Protein AF-0000000078661849 (afdb_homodimer)

Foldseek 3Di:
DKWKFADDVRQKIKIADDDAQAFEQECAPVSVVLVFGKGKAFPVRMDMGGDWDFDADDVRQKTFTADPPRGRTAWIAGDDDHPRMIIGRCVGIPPDDPVPHHYHYDYPYD/DKWKFADDVRQKIKIARDDAQEFEQEDAPVCVVLVFGKGKAFPVRMDMGGDWDFDADDVRQKTFTADPPRGRTAWIAGDDDHPRMIIGRCVGIPPDDPVNHHYHYDYPYD

pLDDT: mean 96.31, std 3.4, range [82.88, 98.94]

Sequence (220 aa):
MAVHGSCHCGNVQIEIPANPAWVADCNCSLCRRLAWRVAYFPPHEVRISGETRAYVWGDRMIGIHHCPTCGCGTHWQTLGEDFGKMGINERLLDGFDEASVEVRKFDNRDMAVHGSCHCGNVQIEIPANPAWVADCNCSLCRRLAWRVAYFPPHEVRISGETRAYVWGDRMIGIHHCPTCGCGTHWQTLGEDFGKMGINERLLDGFDEASVEVRKFDNRD

Solvent-accessible surface area (backbone atoms only — not comparable to full-atom values): 11716 Å² total; per-residue (Å²): 109,73,38,49,29,36,42,81,79,57,59,29,37,37,37,34,62,51,82,61,76,45,26,39,37,47,45,21,68,59,39,43,43,45,45,53,38,34,27,76,42,46,54,92,57,49,47,74,47,63,66,65,44,65,28,68,54,91,89,52,46,41,31,41,27,16,31,79,64,63,28,31,60,49,34,37,39,55,47,84,69,79,82,64,51,27,35,36,30,43,49,34,30,65,85,62,49,74,91,79,37,48,75,44,79,40,91,54,66,113,108,73,38,50,28,35,42,81,80,56,60,31,38,38,36,34,62,51,83,62,76,46,26,40,38,47,46,21,68,59,38,43,40,45,45,54,37,34,28,77,42,46,55,92,58,49,48,76,47,63,68,66,44,64,28,68,56,91,87,53,46,41,31,41,26,14,32,79,63,62,29,31,60,47,33,37,39,52,45,83,69,78,81,62,49,26,36,33,31,42,50,34,31,66,85,62,48,76,89,78,39,46,74,44,76,39,90,53,64,114

Structure (mmCIF, N/CA/C/O backbone):
data_AF-0000000078661849-model_v1
#
loop_
_entity.id
_entity.type
_entity.pdbx_description
1 polymer 'Glutathione-dependent formaldehyde-activating, GFA'
#
loop_
_atom_site.group_PDB
_atom_site.id
_atom_site.type_symbol
_atom_site.label_atom_id
_atom_site.label_alt_id
_atom_site.label_comp_id
_atom_site.label_asym_id
_atom_site.label_entity_id
_atom_site.label_seq_id
_atom_site.pdbx_PDB_ins_code
_atom_site.Cartn_x
_atom_site.Cartn_y
_atom_site.Cartn_z
_atom_site.occupancy
_atom_site.B_iso_or_equiv
_atom_site.auth_seq_id
_atom_site.auth_comp_id
_atom_site.auth_asym_id
_atom_site.auth_atom_id
_atom_site.pdbx_PDB_model_num
ATOM 1 N N . MET A 1 1 ? -13.562 22.422 7.582 1 85.56 1 MET A N 1
ATOM 2 C CA . MET A 1 1 ? -13.977 21.297 8.406 1 85.56 1 MET A CA 1
ATOM 3 C C . MET A 1 1 ? -12.938 20.172 8.367 1 85.56 1 MET A C 1
ATOM 5 O O . MET A 1 1 ? -12.312 19.938 7.336 1 85.56 1 MET A O 1
ATOM 9 N N . ALA A 1 2 ? -12.734 19.531 9.516 1 94.62 2 ALA A N 1
ATOM 10 C CA . ALA A 1 2 ? -11.727 18.484 9.633 1 94.62 2 ALA A CA 1
ATOM 11 C C . ALA A 1 2 ? -12.109 17.266 8.797 1 94.62 2 ALA A C 1
ATOM 13 O O . ALA A 1 2 ? -13.289 17.016 8.562 1 94.62 2 ALA A O 1
ATOM 14 N N . VAL A 1 3 ? -11.117 16.609 8.219 1 97.12 3 VAL A N 1
ATOM 15 C CA . VAL A 1 3 ? -11.281 15.359 7.477 1 97.12 3 VAL A CA 1
ATOM 16 C C . V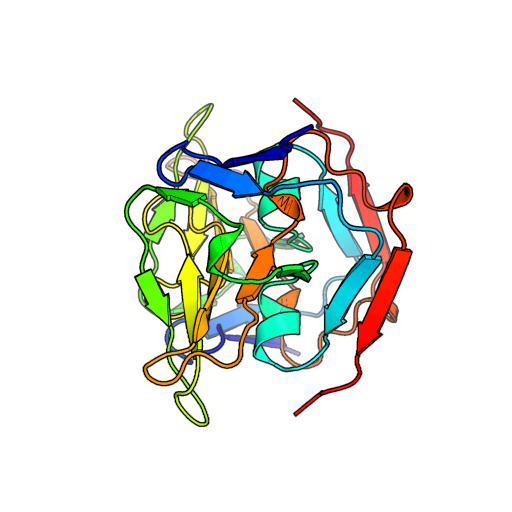AL A 1 3 ? -10.711 14.195 8.289 1 97.12 3 VAL A C 1
ATOM 18 O O . VAL A 1 3 ? -9.633 14.305 8.875 1 97.12 3 VAL A O 1
ATOM 21 N N . HIS A 1 4 ? -11.469 13.125 8.32 1 98.5 4 HIS A N 1
ATOM 22 C CA . HIS A 1 4 ? -11.062 11.961 9.102 1 98.5 4 HIS A CA 1
ATOM 23 C C . HIS A 1 4 ? -10.703 10.789 8.203 1 98.5 4 HIS A C 1
ATOM 25 O O . HIS A 1 4 ? -11.125 10.734 7.047 1 98.5 4 HIS A O 1
ATOM 31 N N . GLY A 1 5 ? -9.867 9.945 8.727 1 98.38 5 GLY A N 1
ATOM 32 C CA . GLY A 1 5 ? -9.508 8.695 8.078 1 98.38 5 GLY A CA 1
ATOM 33 C C . GLY A 1 5 ? -8.992 7.648 9.055 1 98.38 5 GLY A C 1
ATOM 34 O O . GLY A 1 5 ? -8.875 7.91 10.25 1 98.38 5 GLY A O 1
ATOM 35 N N . SER A 1 6 ? -8.766 6.477 8.539 1 98.75 6 SER A N 1
ATOM 36 C CA . SER A 1 6 ? -8.234 5.383 9.344 1 98.75 6 SER A CA 1
ATOM 37 C C . SER A 1 6 ? -7.656 4.277 8.461 1 98.75 6 SER A C 1
ATOM 39 O O . SER A 1 6 ? -7.988 4.184 7.277 1 98.75 6 SER A O 1
ATOM 41 N N . CYS A 1 7 ? -6.793 3.535 9.094 1 98.88 7 CYS A N 1
ATOM 42 C CA . CYS A 1 7 ? -6.441 2.291 8.422 1 98.88 7 CYS A CA 1
ATOM 43 C C . CYS A 1 7 ? -7.629 1.336 8.383 1 98.88 7 CYS A C 1
ATOM 45 O O . CYS A 1 7 ? -8.711 1.665 8.867 1 98.88 7 CYS A O 1
ATOM 47 N N . HIS A 1 8 ? -7.461 0.227 7.816 1 98.62 8 HIS A N 1
ATOM 48 C CA . HIS A 1 8 ? -8.609 -0.628 7.562 1 98.62 8 HIS A CA 1
ATOM 49 C C . HIS A 1 8 ? -9.141 -1.242 8.852 1 98.62 8 HIS A C 1
ATOM 51 O O . HIS A 1 8 ? -10.352 -1.357 9.039 1 98.62 8 HIS A O 1
ATOM 57 N N . CYS A 1 9 ? -8.234 -1.69 9.75 1 98.62 9 CYS A N 1
ATOM 58 C CA . CYS A 1 9 ? -8.664 -2.393 10.961 1 98.62 9 CYS A CA 1
ATOM 59 C C . CYS A 1 9 ? -9.109 -1.408 12.039 1 98.62 9 CYS A C 1
ATOM 61 O O . CYS A 1 9 ? -9.641 -1.811 13.07 1 98.62 9 CYS A O 1
ATOM 63 N N . GLY A 1 10 ? -8.828 -0.166 11.844 1 98.5 10 GLY A N 1
ATOM 64 C CA . GLY A 1 10 ? -9.273 0.846 12.781 1 98.5 10 GLY A CA 1
ATOM 65 C C . GLY A 1 10 ? -8.242 1.189 13.836 1 98.5 10 GLY A C 1
ATOM 66 O O . GLY A 1 10 ? -8.445 2.102 14.641 1 98.5 10 GLY A O 1
ATOM 67 N N . ASN A 1 11 ? -7.105 0.52 13.797 1 98.62 11 ASN A N 1
ATOM 68 C CA . ASN A 1 11 ? -6.043 0.753 14.766 1 98.62 11 ASN A CA 1
ATOM 69 C C . ASN A 1 11 ? -5.492 2.174 14.672 1 98.62 11 ASN A C 1
ATOM 71 O O . ASN A 1 11 ? -5.273 2.832 15.688 1 98.62 11 ASN A O 1
ATOM 75 N N . VAL A 1 12 ? -5.27 2.648 13.508 1 98.88 12 VAL A N 1
ATOM 76 C CA . VAL A 1 12 ? -4.707 3.975 13.273 1 98.88 12 VAL A CA 1
ATOM 77 C C . VAL A 1 12 ? -5.809 4.934 12.828 1 98.88 12 VAL A C 1
ATOM 79 O O . VAL A 1 12 ? -6.551 4.641 11.883 1 98.88 12 VAL A O 1
ATOM 82 N N . GLN A 1 13 ? -5.945 6.008 13.5 1 98.88 13 GLN A N 1
ATOM 83 C CA . GLN A 1 13 ? -6.879 7.082 13.172 1 98.88 13 GLN A CA 1
ATOM 84 C C . GLN A 1 13 ? -6.137 8.344 12.75 1 98.88 13 GLN A C 1
ATOM 86 O O . GLN A 1 13 ? -5.102 8.688 13.328 1 98.88 13 GLN A O 1
ATOM 91 N N . ILE A 1 14 ? -6.711 9.055 11.781 1 98.88 14 ILE A N 1
ATOM 92 C CA . ILE A 1 14 ? -6.086 10.25 11.227 1 98.88 14 ILE A CA 1
ATOM 93 C C . ILE A 1 14 ? -7.109 11.375 11.141 1 98.88 14 ILE A C 1
ATOM 95 O O . ILE A 1 14 ? -8.258 11.156 10.75 1 98.88 14 ILE A O 1
ATOM 99 N N . GLU A 1 15 ? -6.715 12.492 11.523 1 98.81 15 GLU A N 1
ATOM 100 C CA . GLU A 1 15 ? -7.48 13.727 11.336 1 98.81 15 GLU A CA 1
ATOM 101 C C . GLU A 1 15 ? -6.621 14.812 10.695 1 98.81 15 GLU A C 1
ATOM 103 O O . GLU A 1 15 ? -5.535 15.117 11.188 1 98.81 15 GLU A O 1
ATOM 108 N N . ILE A 1 16 ? -7.082 15.367 9.578 1 98.19 16 ILE A N 1
ATOM 109 C CA . ILE A 1 16 ? -6.395 16.469 8.906 1 98.19 16 ILE A CA 1
ATOM 110 C C . ILE A 1 16 ? -7.324 17.672 8.805 1 98.19 16 ILE A C 1
ATOM 112 O O . ILE A 1 16 ? -8.547 17.531 8.945 1 98.19 16 ILE A O 1
ATOM 116 N N . PRO A 1 17 ? -6.703 18.797 8.594 1 97.5 17 PRO A N 1
ATOM 117 C CA . PRO A 1 17 ? -7.492 20.016 8.766 1 97.5 17 PRO A CA 1
ATOM 118 C C . PRO A 1 17 ? -8.469 20.266 7.617 1 97.5 17 PRO A C 1
ATOM 120 O O . PRO A 1 17 ? -9.422 21.016 7.762 1 97.5 17 PRO A O 1
ATOM 123 N N . ALA A 1 18 ? -8.156 19.734 6.418 1 95.19 18 ALA A N 1
ATOM 124 C CA . ALA A 1 18 ? -9.008 19.938 5.246 1 95.19 18 ALA A CA 1
ATOM 125 C C . ALA A 1 18 ? -8.664 18.953 4.137 1 95.19 18 ALA A C 1
ATOM 127 O O . ALA A 1 18 ? -7.621 18.297 4.184 1 95.19 18 ALA A O 1
ATOM 128 N N . ASN A 1 19 ? -9.609 18.859 3.146 1 94.88 19 ASN A N 1
ATOM 129 C CA . ASN A 1 19 ? -9.289 18.094 1.949 1 94.88 19 ASN A CA 1
ATOM 130 C C . ASN A 1 19 ? -8.094 18.672 1.206 1 94.88 19 ASN A C 1
ATOM 132 O O . ASN A 1 19 ? -8.016 19.891 1.004 1 94.88 19 ASN A O 1
ATOM 136 N N . PRO A 1 20 ? -7.211 17.812 0.859 1 94.62 20 PRO A N 1
ATOM 137 C CA . PRO A 1 20 ? -6.082 18.344 0.086 1 94.62 20 PRO A CA 1
ATOM 138 C C . PRO A 1 20 ? -6.5 18.844 -1.294 1 94.62 20 PRO A C 1
ATOM 140 O O . PRO A 1 20 ? -7.395 18.281 -1.92 1 94.62 20 PRO A O 1
ATOM 143 N N . ALA A 1 21 ? -5.816 19.859 -1.704 1 93.88 21 ALA A N 1
ATOM 144 C CA . ALA A 1 21 ? -6.055 20.391 -3.045 1 93.88 21 ALA A CA 1
ATOM 145 C C . ALA A 1 21 ? -5.426 19.5 -4.105 1 93.88 21 ALA A C 1
ATOM 147 O O . ALA A 1 21 ? -5.895 19.453 -5.246 1 93.88 21 ALA A O 1
ATOM 148 N N . TRP A 1 22 ? -4.359 18.906 -3.729 1 97.31 22 TRP A N 1
ATOM 149 C CA . TRP A 1 22 ? -3.641 17.984 -4.602 1 97.31 22 TRP A CA 1
ATOM 150 C C . TRP A 1 22 ? -2.926 16.906 -3.791 1 97.31 22 TRP A C 1
ATOM 152 O O . TRP A 1 22 ? -2.779 17.031 -2.574 1 97.31 22 TRP A O 1
ATOM 162 N N . VAL A 1 23 ? -2.547 15.82 -4.457 1 98.19 23 VAL A N 1
ATOM 163 C CA . VAL A 1 23 ? -1.738 14.766 -3.857 1 98.19 23 VAL A CA 1
ATOM 164 C C . VAL A 1 23 ? -0.58 14.406 -4.785 1 98.19 23 VAL A C 1
ATOM 166 O O . VAL A 1 23 ? -0.672 14.594 -6 1 98.19 23 VAL A O 1
ATOM 169 N N . ALA A 1 24 ? 0.453 13.953 -4.129 1 98.31 24 ALA A N 1
ATOM 170 C CA . ALA A 1 24 ? 1.649 13.547 -4.867 1 98.31 24 ALA A CA 1
ATOM 171 C C . ALA A 1 24 ? 1.601 12.062 -5.223 1 98.31 24 ALA A C 1
ATOM 173 O O . ALA A 1 24 ? 1.182 11.234 -4.41 1 98.31 24 ALA A O 1
ATOM 174 N N . ASP A 1 25 ? 1.967 11.75 -6.406 1 97.06 25 ASP A N 1
ATOM 175 C CA . ASP A 1 25 ? 2.242 10.406 -6.922 1 97.06 25 ASP A CA 1
ATOM 176 C C . ASP A 1 25 ? 3.707 10.266 -7.332 1 97.06 25 ASP A C 1
ATOM 178 O O . ASP A 1 25 ? 4.086 10.656 -8.438 1 97.06 25 ASP A O 1
ATOM 182 N N . CYS A 1 26 ? 4.465 9.719 -6.492 1 96.12 26 CYS A N 1
ATOM 183 C CA . CYS A 1 26 ? 5.902 9.594 -6.695 1 96.12 26 CYS A CA 1
ATOM 184 C C . CYS A 1 26 ? 6.258 8.211 -7.23 1 96.12 26 CYS A C 1
ATOM 186 O O . CYS A 1 26 ? 5.641 7.215 -6.852 1 96.12 26 CYS A O 1
ATOM 188 N N . ASN A 1 27 ? 7.316 8.078 -8.055 1 94.44 27 ASN A N 1
ATOM 189 C CA . ASN A 1 27 ? 7.656 6.773 -8.625 1 94.44 27 ASN A CA 1
ATOM 190 C C . ASN A 1 27 ? 9.031 6.305 -8.164 1 94.44 27 ASN A C 1
ATOM 192 O O . ASN A 1 27 ? 9.703 5.539 -8.859 1 94.44 27 ASN A O 1
ATOM 196 N N . CYS A 1 28 ? 9.516 6.781 -7.027 1 95.25 28 CYS A N 1
ATOM 197 C CA . CYS A 1 28 ? 10.711 6.156 -6.473 1 95.25 28 CYS A CA 1
ATOM 198 C C . CYS A 1 28 ? 10.445 4.703 -6.098 1 95.25 28 CYS A C 1
ATOM 200 O O . CYS A 1 28 ? 9.305 4.246 -6.152 1 95.25 28 CYS A O 1
ATOM 202 N N . SER A 1 29 ? 11.469 3.967 -5.719 1 95.94 29 SER A N 1
ATOM 203 C CA . SER A 1 29 ? 11.344 2.527 -5.523 1 95.94 29 SER A CA 1
ATOM 204 C C . SER A 1 29 ? 10.359 2.205 -4.406 1 95.94 29 SER A C 1
ATOM 206 O O . SER A 1 29 ? 9.609 1.232 -4.492 1 95.94 29 SER A O 1
ATOM 208 N N . LEU A 1 30 ? 10.328 2.988 -3.373 1 96.94 30 LEU A N 1
ATOM 209 C CA . LEU A 1 30 ? 9.414 2.721 -2.268 1 96.94 30 LEU A CA 1
ATOM 210 C C . LEU A 1 30 ? 7.988 3.127 -2.631 1 96.94 30 LEU A C 1
ATOM 212 O O . LEU A 1 30 ? 7.051 2.352 -2.432 1 96.94 30 LEU A O 1
ATOM 216 N N . CYS A 1 31 ? 7.855 4.293 -3.201 1 96.75 31 CYS A N 1
ATOM 217 C CA . CYS A 1 31 ? 6.527 4.824 -3.488 1 96.75 31 CYS A CA 1
ATOM 218 C C . CYS A 1 31 ? 5.812 3.969 -4.523 1 96.75 31 CYS A C 1
ATOM 220 O O . CYS A 1 31 ? 4.594 3.787 -4.453 1 96.75 31 CYS A O 1
ATOM 222 N N . ARG A 1 32 ? 6.578 3.482 -5.508 1 95.56 32 ARG A N 1
ATOM 223 C CA . ARG A 1 32 ? 5.965 2.613 -6.504 1 95.56 32 ARG A CA 1
ATOM 224 C C . ARG A 1 32 ? 5.34 1.386 -5.852 1 95.56 32 ARG A C 1
ATOM 226 O O . ARG A 1 32 ? 4.273 0.925 -6.273 1 95.56 32 ARG A O 1
ATOM 233 N N . ARG A 1 33 ? 5.98 0.859 -4.816 1 97.69 33 ARG A N 1
ATOM 234 C CA . ARG A 1 33 ? 5.527 -0.36 -4.152 1 97.69 33 ARG A CA 1
ATOM 235 C C . ARG A 1 33 ? 4.352 -0.074 -3.225 1 97.69 33 ARG A C 1
ATOM 237 O O . ARG A 1 33 ? 3.445 -0.9 -3.09 1 97.69 33 ARG A O 1
ATOM 244 N N . LEU A 1 34 ? 4.367 1.076 -2.619 1 98.25 34 LEU A N 1
ATOM 245 C CA . LEU A 1 34 ? 3.34 1.409 -1.641 1 98.25 34 LEU A CA 1
ATOM 246 C C . LEU A 1 34 ? 2.107 1.993 -2.324 1 98.25 34 LEU A C 1
ATOM 248 O O . LEU A 1 34 ? 0.984 1.807 -1.852 1 98.25 34 LEU A O 1
ATOM 252 N N . ALA A 1 35 ? 2.35 2.781 -3.334 1 97.5 35 ALA A N 1
ATOM 253 C CA . ALA A 1 35 ? 1.316 3.359 -4.188 1 97.5 35 ALA A CA 1
ATOM 254 C C . ALA A 1 35 ? 0.449 4.344 -3.41 1 97.5 35 ALA A C 1
ATOM 256 O O . ALA A 1 35 ? -0.768 4.398 -3.602 1 97.5 35 ALA A O 1
ATOM 257 N N . TRP A 1 36 ? 1.062 5.102 -2.525 1 98.38 36 TRP A N 1
ATOM 258 C CA . TRP A 1 36 ? 0.329 6.156 -1.83 1 98.38 36 TRP A CA 1
ATOM 259 C C . TRP A 1 36 ? 0.004 7.309 -2.777 1 98.38 36 TRP A C 1
ATOM 261 O O . TRP A 1 36 ? 0.643 7.461 -3.82 1 98.38 36 TRP A O 1
ATOM 271 N N . ARG A 1 37 ? -1.025 8 -2.469 1 98.25 37 ARG A N 1
ATOM 272 C CA . ARG A 1 37 ? -1.243 9.391 -2.85 1 98.25 37 ARG A CA 1
ATOM 273 C C . ARG A 1 37 ? -1.048 10.32 -1.656 1 98.25 37 ARG A C 1
ATOM 275 O O . ARG A 1 37 ? -1.877 10.352 -0.744 1 98.25 37 ARG A O 1
ATOM 282 N N . VAL A 1 38 ? 0.03 11.078 -1.71 1 98.44 38 VAL A N 1
ATOM 283 C CA . VAL A 1 38 ? 0.497 11.727 -0.488 1 98.44 38 VAL A CA 1
ATOM 284 C C . VAL A 1 38 ? 0.002 13.172 -0.445 1 98.44 38 VAL A C 1
ATOM 286 O O . VAL A 1 38 ? 0.258 13.945 -1.367 1 98.44 38 VAL A O 1
ATOM 289 N N . ALA A 1 39 ? -0.697 13.547 0.589 1 97.88 39 ALA A N 1
ATOM 290 C CA . ALA A 1 39 ? -1.036 14.93 0.927 1 97.88 39 ALA A CA 1
ATOM 291 C C . ALA A 1 39 ? -0.068 15.492 1.962 1 97.88 39 ALA A C 1
ATOM 293 O O . ALA A 1 39 ? 0.331 14.797 2.896 1 97.88 39 ALA A O 1
ATOM 294 N N . TYR A 1 40 ? 0.268 16.688 1.798 1 98 40 TYR A N 1
ATOM 295 C CA . TYR A 1 40 ? 1.243 17.312 2.689 1 98 40 TYR A CA 1
ATOM 296 C C . TYR A 1 40 ? 0.572 18.312 3.619 1 98 40 TYR A C 1
ATOM 298 O O . TYR A 1 40 ? -0.297 19.078 3.195 1 98 40 TYR A O 1
ATOM 306 N N . PHE A 1 41 ? 0.977 18.266 4.863 1 98.06 41 PHE A N 1
ATOM 307 C CA . PHE A 1 41 ? 0.498 19.188 5.883 1 98.06 41 PHE A CA 1
ATOM 308 C C . PHE A 1 41 ? 1.612 19.547 6.859 1 98.06 41 PHE A C 1
ATOM 310 O O . PHE A 1 41 ? 2.531 18.75 7.074 1 98.06 41 PHE A O 1
ATOM 317 N N . PRO A 1 42 ? 1.504 20.797 7.449 1 97.75 42 PRO A N 1
ATOM 318 C CA . PRO A 1 42 ? 2.301 20.984 8.664 1 97.75 42 PRO A CA 1
ATOM 319 C C . PRO A 1 42 ? 1.962 19.969 9.75 1 97.75 42 PRO A C 1
ATOM 321 O O . PRO A 1 42 ? 0.785 19.719 10.023 1 97.75 42 PRO A O 1
ATOM 324 N N . PRO A 1 43 ? 3.006 19.391 10.383 1 97.5 43 PRO A N 1
ATOM 325 C CA . PRO A 1 43 ? 2.742 18.328 11.359 1 97.5 43 PRO A CA 1
ATOM 326 C C . PRO A 1 43 ? 1.799 18.781 12.477 1 97.5 43 PRO A C 1
ATOM 328 O O . PRO A 1 43 ? 0.979 17.984 12.953 1 97.5 43 PRO A O 1
ATOM 331 N N . HIS A 1 44 ? 1.842 19.984 12.883 1 97.06 44 HIS A N 1
ATOM 332 C CA . HIS A 1 44 ? 1.056 20.453 14.016 1 97.06 44 HIS A CA 1
ATOM 333 C C . HIS A 1 44 ? -0.426 20.531 13.664 1 97.06 44 HIS A C 1
ATOM 335 O O . HIS A 1 44 ? -1.27 20.703 14.547 1 97.06 44 HIS A O 1
ATOM 341 N N . GLU A 1 45 ? -0.771 20.359 12.352 1 98.06 45 GLU A N 1
ATOM 342 C CA . GLU A 1 45 ? -2.164 20.422 11.922 1 98.06 45 GLU A CA 1
ATOM 343 C C . GLU A 1 45 ? -2.768 19.031 11.773 1 98.06 45 GLU A C 1
ATOM 345 O O . GLU A 1 45 ? -3.943 18.891 11.43 1 98.06 45 GLU A O 1
ATOM 350 N N . VAL A 1 46 ? -1.984 18.016 12.047 1 98.31 46 VAL A N 1
ATOM 351 C CA . VAL A 1 46 ? -2.398 16.641 11.828 1 98.31 46 VAL A CA 1
ATOM 352 C C . VAL A 1 46 ? -2.469 15.906 13.164 1 98.31 46 VAL A C 1
ATOM 354 O O . VAL A 1 46 ? -1.587 16.062 14.016 1 98.31 46 VAL A O 1
ATOM 357 N N . ARG A 1 47 ? -3.516 15.125 13.352 1 98.62 47 ARG A N 1
ATOM 358 C CA . ARG A 1 47 ? -3.611 14.227 14.492 1 98.62 47 ARG A CA 1
ATOM 359 C C . ARG A 1 47 ? -3.629 12.766 14.039 1 98.62 47 ARG A C 1
ATOM 361 O O . ARG A 1 47 ? -4.426 12.391 13.18 1 98.62 47 ARG A O 1
ATOM 368 N N . ILE A 1 48 ? -2.75 12 14.57 1 98.69 48 ILE A N 1
ATOM 369 C CA . ILE A 1 48 ? -2.68 10.57 14.312 1 98.69 48 ILE A CA 1
ATOM 370 C C . ILE A 1 48 ? -2.619 9.812 15.641 1 98.69 48 ILE A C 1
ATOM 372 O O . ILE A 1 48 ? -1.86 10.18 16.547 1 98.69 48 ILE A O 1
ATOM 376 N N . SER A 1 49 ? -3.436 8.852 15.75 1 98.81 49 SER A N 1
ATOM 377 C CA . SER A 1 49 ? -3.4 7.988 16.922 1 98.81 49 SER A CA 1
ATOM 378 C C . SER A 1 49 ? -3.342 6.52 16.531 1 98.81 49 SER A C 1
ATOM 380 O O . SER A 1 49 ? -3.654 6.164 15.391 1 98.81 49 SER A O 1
ATOM 382 N N . GLY A 1 50 ? -2.912 5.621 17.484 1 98.75 50 GLY A N 1
ATOM 383 C CA . GLY A 1 50 ? -2.766 4.195 17.25 1 98.75 50 GLY A CA 1
ATOM 384 C C . GLY A 1 50 ? -1.319 3.758 17.125 1 98.75 50 GLY A C 1
ATOM 385 O O . GLY A 1 50 ? -0.418 4.594 17.031 1 98.75 50 GLY A O 1
ATOM 386 N N . GLU A 1 51 ? -1.125 2.498 17.062 1 98.5 51 GLU A N 1
ATOM 387 C CA . GLU A 1 51 ? 0.214 1.927 16.953 1 98.5 51 GLU A CA 1
ATOM 388 C C . GLU A 1 51 ? 0.64 1.803 15.492 1 98.5 51 GLU A C 1
ATOM 390 O O . GLU A 1 51 ? -0.138 1.351 14.648 1 98.5 51 GLU A O 1
ATOM 395 N N . THR A 1 52 ? 1.872 2.299 15.203 1 98.81 52 THR A N 1
ATOM 396 C CA . THR A 1 52 ? 2.449 2.125 13.875 1 98.81 52 THR A CA 1
ATOM 397 C C . THR A 1 52 ? 3.875 1.587 13.969 1 98.81 52 THR A C 1
ATOM 399 O O . THR A 1 52 ? 4.477 1.599 15.047 1 98.81 52 THR A O 1
ATOM 402 N N . ARG A 1 53 ? 4.289 1.033 12.898 1 98.69 53 ARG A N 1
ATOM 403 C CA . ARG A 1 53 ? 5.695 0.698 12.688 1 98.69 53 ARG A CA 1
ATOM 404 C C . ARG A 1 53 ? 6.332 1.629 11.656 1 98.69 53 ARG A C 1
ATOM 406 O O . ARG A 1 53 ? 5.75 1.895 10.609 1 98.69 53 ARG A O 1
ATOM 413 N N . ALA A 1 54 ? 7.469 2.107 11.992 1 98.62 54 ALA A N 1
ATOM 414 C CA . ALA A 1 54 ? 8.18 3.012 11.094 1 98.62 54 ALA A CA 1
ATOM 415 C C . ALA A 1 54 ? 9.258 2.268 10.312 1 98.62 54 ALA A C 1
ATOM 417 O O . ALA A 1 54 ? 10.008 1.466 10.883 1 98.62 54 ALA A O 1
ATOM 418 N N . TYR A 1 55 ? 9.312 2.51 9.078 1 98.75 55 TYR A N 1
ATOM 419 C CA . TYR A 1 55 ? 10.406 2.084 8.211 1 98.75 55 TYR A CA 1
ATOM 420 C C . TYR A 1 55 ? 11.305 3.258 7.852 1 98.75 55 TYR A C 1
ATOM 422 O O . TYR A 1 55 ? 10.844 4.254 7.289 1 98.75 55 TYR A O 1
ATOM 430 N N . VAL A 1 56 ? 12.531 3.131 8.281 1 98.19 56 VAL A N 1
ATOM 431 C CA . VAL A 1 56 ? 13.523 4.184 8.078 1 98.19 56 VAL A CA 1
ATOM 432 C C . VAL A 1 56 ? 14.625 3.684 7.141 1 98.19 56 VAL A C 1
ATOM 434 O O . VAL A 1 56 ? 15.211 2.621 7.367 1 98.19 56 VAL A O 1
ATOM 437 N N . TRP A 1 57 ? 14.859 4.473 6.105 1 95.38 57 TRP A N 1
ATOM 438 C CA . TRP A 1 57 ? 15.859 4.074 5.117 1 95.38 57 TRP A CA 1
ATOM 439 C C . TRP A 1 57 ? 16.5 5.297 4.469 1 95.38 57 TRP A C 1
ATOM 441 O O . TRP A 1 57 ? 16.156 6.434 4.801 1 95.38 57 TRP A O 1
ATOM 451 N N . GLY A 1 58 ? 17.469 5.035 3.594 1 93.38 58 GLY A N 1
ATOM 452 C CA . GLY A 1 58 ? 18.094 6.141 2.891 1 93.38 58 GLY A CA 1
ATOM 453 C C . GLY A 1 58 ? 18.812 7.109 3.814 1 93.38 58 GLY A C 1
ATOM 454 O O . GLY A 1 58 ? 19.641 6.699 4.625 1 93.38 58 GLY A O 1
ATOM 455 N N . ASP A 1 59 ? 18.438 8.398 3.723 1 90.31 59 ASP A N 1
ATOM 456 C CA . ASP A 1 59 ? 19.094 9.43 4.523 1 9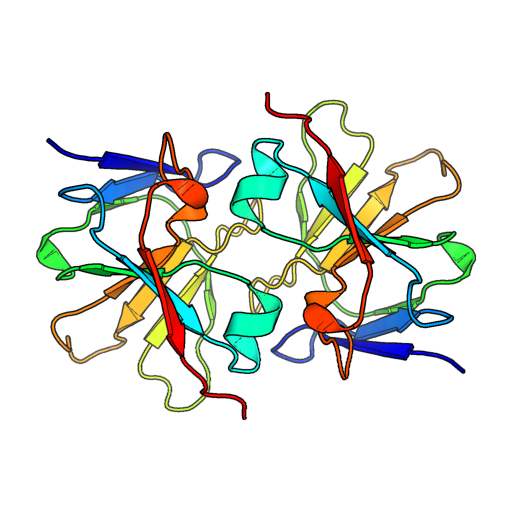0.31 59 ASP A CA 1
ATOM 457 C C . ASP A 1 59 ? 18.562 9.43 5.957 1 90.31 59 ASP A C 1
ATOM 459 O O . ASP A 1 59 ? 19.047 10.188 6.801 1 90.31 59 ASP A O 1
ATOM 463 N N . ARG A 1 60 ? 17.625 8.633 6.238 1 94.31 60 ARG A N 1
ATOM 464 C CA . ARG A 1 60 ? 17.125 8.367 7.582 1 94.31 60 ARG A CA 1
ATOM 465 C C . ARG A 1 60 ? 16.484 9.617 8.18 1 94.31 60 ARG A C 1
ATOM 467 O O . ARG A 1 60 ? 16.562 9.844 9.391 1 94.31 60 ARG A O 1
ATOM 474 N N . MET A 1 61 ? 15.852 10.438 7.32 1 94.44 61 MET A N 1
ATOM 475 C CA . MET A 1 61 ? 15.273 11.695 7.77 1 94.44 61 MET A CA 1
ATOM 476 C C . MET A 1 61 ? 13.789 11.523 8.078 1 94.44 61 MET A C 1
ATOM 478 O O . MET A 1 61 ? 13.195 12.352 8.773 1 94.44 61 MET A O 1
ATOM 482 N N . ILE A 1 62 ? 13.258 10.461 7.441 1 96.25 62 ILE A N 1
ATOM 483 C CA . ILE A 1 62 ? 11.828 10.289 7.648 1 96.25 62 ILE A CA 1
ATOM 484 C C . ILE A 1 62 ? 11.531 8.852 8.055 1 96.25 62 ILE A C 1
ATOM 486 O O . ILE A 1 62 ? 12.273 7.934 7.691 1 96.25 62 ILE A O 1
ATOM 490 N N . GLY A 1 63 ? 10.586 8.688 8.875 1 98.06 63 GLY A N 1
ATOM 491 C CA . GLY A 1 63 ? 9.953 7.402 9.125 1 98.06 63 GLY A CA 1
ATOM 492 C C . GLY A 1 63 ? 8.672 7.203 8.344 1 98.06 63 GLY A C 1
ATOM 493 O O . GLY A 1 63 ? 7.785 8.055 8.367 1 98.06 63 GLY A O 1
ATOM 494 N N . ILE A 1 64 ? 8.625 6.137 7.598 1 98.69 64 ILE A N 1
ATOM 495 C CA . ILE A 1 64 ? 7.43 5.773 6.84 1 98.69 64 ILE A CA 1
ATOM 496 C C . ILE A 1 64 ? 6.602 4.766 7.637 1 98.69 64 ILE A C 1
ATOM 498 O O . ILE A 1 64 ? 7.035 3.633 7.859 1 98.69 64 ILE A O 1
ATOM 502 N N . HIS A 1 65 ? 5.418 5.125 7.992 1 98.94 65 HIS A N 1
ATOM 503 C CA . HIS A 1 65 ? 4.672 4.371 8.992 1 98.94 65 HIS A CA 1
ATOM 504 C C . HIS A 1 65 ? 3.596 3.51 8.344 1 98.94 65 HIS A C 1
ATOM 506 O O . HIS A 1 65 ? 2.949 3.936 7.387 1 98.94 65 HIS A O 1
ATOM 512 N N . HIS A 1 66 ? 3.371 2.35 8.875 1 98.94 66 HIS A N 1
ATOM 513 C CA . HIS A 1 66 ? 2.262 1.481 8.5 1 98.94 66 HIS A CA 1
ATOM 514 C C . HIS A 1 66 ? 1.626 0.836 9.727 1 98.94 66 HIS A C 1
ATOM 516 O O . HIS A 1 66 ? 2.268 0.716 10.773 1 98.94 66 HIS A O 1
ATOM 522 N N . CYS A 1 67 ? 0.348 0.538 9.641 1 98.94 67 CYS A N 1
ATOM 523 C CA . CYS A 1 67 ? -0.327 -0.239 10.672 1 98.94 67 CYS A CA 1
ATOM 524 C C . CYS A 1 67 ? 0.245 -1.649 10.75 1 98.94 67 CYS A C 1
ATOM 526 O O . CYS A 1 67 ? 0.281 -2.369 9.75 1 98.94 67 CYS A O 1
ATOM 528 N N . PRO A 1 68 ? 0.642 -2.062 11.984 1 98.81 68 PRO A N 1
ATOM 529 C CA . PRO A 1 68 ? 1.229 -3.402 12.078 1 98.81 68 PRO A CA 1
ATOM 530 C C . PRO A 1 68 ? 0.191 -4.512 11.945 1 98.81 68 PRO A C 1
ATOM 532 O O . PRO A 1 68 ? 0.55 -5.68 11.773 1 98.81 68 PRO A O 1
ATOM 535 N N . THR A 1 69 ? -1.046 -4.172 12.008 1 98.69 69 THR A N 1
ATOM 536 C CA . THR A 1 69 ? -2.107 -5.172 11.969 1 98.69 69 THR A CA 1
ATOM 537 C C . THR A 1 69 ? -2.611 -5.367 10.539 1 98.69 69 THR A C 1
ATOM 539 O O . THR A 1 69 ? -2.555 -6.477 10.008 1 98.69 69 THR A O 1
ATOM 542 N N . CYS A 1 70 ? -2.998 -4.32 9.852 1 98.81 70 CYS A N 1
ATOM 543 C CA . CYS A 1 70 ? -3.635 -4.488 8.547 1 98.81 70 CYS A CA 1
ATOM 544 C C . CYS A 1 70 ? -2.676 -4.125 7.422 1 98.81 70 CYS A C 1
ATOM 546 O O . CYS A 1 70 ? -2.977 -4.352 6.25 1 98.81 70 CYS A O 1
ATOM 548 N N . GLY A 1 71 ? -1.572 -3.527 7.766 1 98.81 71 GLY A N 1
ATOM 549 C CA . GLY A 1 71 ? -0.532 -3.295 6.777 1 98.81 71 GLY A CA 1
ATOM 550 C C . GLY A 1 71 ? -0.708 -1.993 6.02 1 98.81 71 GLY A C 1
ATOM 551 O O . GLY A 1 71 ? 0.149 -1.614 5.219 1 98.81 71 GLY A O 1
ATOM 552 N N . CYS A 1 72 ? -1.806 -1.227 6.227 1 98.94 72 CYS A N 1
ATOM 553 C CA . CYS A 1 72 ? -2 0.043 5.535 1 98.94 72 CYS A CA 1
ATOM 554 C C . CYS A 1 72 ? -0.873 1.018 5.855 1 98.94 72 CYS A C 1
ATOM 556 O O . CYS A 1 72 ? -0.555 1.243 7.023 1 98.94 72 CYS A O 1
ATOM 558 N N . GLY A 1 73 ? -0.197 1.55 4.801 1 98.88 73 GLY A N 1
ATOM 559 C CA . GLY A 1 73 ? 0.67 2.699 5 1 98.88 73 GLY A CA 1
ATOM 560 C C . GLY A 1 73 ? -0.088 3.965 5.359 1 98.88 73 GLY A C 1
ATOM 561 O O . GLY A 1 73 ? -1.121 4.266 4.758 1 98.88 73 GLY A O 1
ATOM 562 N N . THR A 1 74 ? 0.438 4.691 6.332 1 98.88 74 THR A N 1
ATOM 563 C CA . THR A 1 74 ? -0.436 5.727 6.871 1 98.88 74 THR A CA 1
ATOM 564 C C . THR A 1 74 ? 0.159 7.113 6.633 1 98.88 74 THR A C 1
ATOM 566 O O . THR A 1 74 ? -0.544 8.031 6.203 1 98.88 74 THR A O 1
ATOM 569 N N . HIS A 1 75 ? 1.438 7.293 6.98 1 98.88 75 HIS A N 1
ATOM 570 C CA . HIS A 1 75 ? 2.057 8.609 6.898 1 98.88 75 HIS A CA 1
ATOM 571 C C . HIS A 1 75 ? 3.578 8.508 6.961 1 98.88 75 HIS A C 1
ATOM 573 O O . HIS A 1 75 ? 4.121 7.465 7.316 1 98.88 75 HIS A O 1
ATOM 579 N N . TRP A 1 76 ? 4.188 9.453 6.5 1 98.31 76 TRP A N 1
ATOM 580 C CA . TRP A 1 76 ? 5.586 9.633 6.879 1 98.31 76 TRP A CA 1
ATOM 581 C C . TRP A 1 76 ? 5.773 10.922 7.676 1 98.31 76 TRP A C 1
ATOM 583 O O . TRP A 1 76 ? 5 11.867 7.531 1 98.31 76 TRP A O 1
ATOM 593 N N . GLN A 1 77 ? 6.746 10.914 8.586 1 97.5 77 GLN A N 1
ATOM 594 C CA . GLN A 1 77 ? 7.113 12.086 9.383 1 97.5 77 GLN A CA 1
ATOM 595 C C . GLN A 1 77 ? 8.625 12.18 9.555 1 97.5 77 GLN A C 1
ATOM 597 O O . GLN A 1 77 ? 9.328 11.172 9.484 1 97.5 77 GLN A O 1
ATOM 602 N N . THR A 1 78 ? 9.07 13.398 9.711 1 96.75 78 THR A N 1
ATOM 603 C CA . THR A 1 78 ? 10.5 13.625 9.898 1 96.75 78 THR A CA 1
ATOM 604 C C . THR A 1 78 ? 10.969 13.023 11.227 1 96.75 78 THR A C 1
ATOM 606 O O . THR A 1 78 ? 10.203 12.945 12.18 1 96.75 78 THR A O 1
ATOM 609 N N . LEU A 1 79 ? 12.211 12.492 11.016 1 93.88 79 LEU A N 1
ATOM 610 C CA . LEU A 1 79 ? 12.891 12.023 12.219 1 93.88 79 LEU A CA 1
ATOM 611 C C . LEU A 1 79 ? 13.859 13.078 12.734 1 93.88 79 LEU A C 1
ATOM 613 O O . LEU A 1 79 ? 14.656 13.625 11.969 1 93.88 79 LEU A O 1
ATOM 617 N N . GLY A 1 80 ? 13.672 13.539 13.922 1 90.81 80 GLY A N 1
ATOM 618 C CA . GLY A 1 80 ? 14.523 14.586 14.438 1 90.81 80 GLY A CA 1
ATOM 619 C C . GLY A 1 80 ? 14 15.984 14.156 1 90.81 80 GLY A C 1
ATOM 620 O O . GLY A 1 80 ? 12.883 16.328 14.562 1 90.81 80 GLY A O 1
ATOM 621 N N . GLU A 1 81 ? 14.789 16.703 13.148 1 88.38 81 GLU A N 1
ATOM 622 C CA . GLU A 1 81 ? 14.398 18.062 12.828 1 88.38 81 GLU A CA 1
ATOM 623 C C . GLU A 1 81 ? 13.07 18.109 12.07 1 88.38 81 GLU A C 1
ATOM 625 O O . GLU A 1 81 ? 12.852 17.312 11.156 1 88.38 81 GLU A O 1
ATOM 630 N N . ASP A 1 82 ? 12.234 18.938 12.562 1 89.81 82 ASP A N 1
ATOM 631 C CA . ASP A 1 82 ? 10.953 19.188 11.906 1 89.81 82 ASP A CA 1
ATOM 632 C C . ASP A 1 82 ? 11.125 20.094 10.695 1 89.81 82 ASP A C 1
ATOM 634 O O . ASP A 1 82 ? 11.477 21.266 10.844 1 89.81 82 ASP A O 1
ATOM 638 N N . PHE A 1 83 ? 10.859 19.609 9.516 1 91.06 83 PHE A N 1
ATOM 639 C CA . PHE A 1 83 ? 11.016 20.391 8.289 1 91.06 83 PHE A CA 1
ATOM 640 C C . PHE A 1 83 ? 9.719 21.109 7.93 1 91.06 83 PHE A C 1
ATOM 642 O O . PHE A 1 83 ? 9.602 21.688 6.848 1 91.06 83 PHE A O 1
ATOM 649 N N . GLY A 1 84 ? 8.719 21.047 8.789 1 95.62 84 GLY A N 1
ATOM 650 C CA . GLY A 1 84 ? 7.48 21.797 8.641 1 95.62 84 GLY A CA 1
ATOM 651 C C . GLY A 1 84 ? 6.445 21.078 7.793 1 95.62 84 GLY A C 1
ATOM 652 O O . GLY A 1 84 ? 5.449 21.672 7.379 1 95.62 84 GLY A O 1
ATOM 653 N N . LYS A 1 85 ? 6.793 19.781 7.508 1 97 85 LYS A N 1
ATOM 654 C CA . LYS A 1 85 ? 5.863 19.062 6.645 1 97 85 LYS A CA 1
ATOM 655 C C . LYS A 1 85 ? 5.848 17.578 6.984 1 97 85 LYS A C 1
ATOM 657 O O . LYS A 1 85 ? 6.852 17.031 7.441 1 97 85 LYS A O 1
ATOM 662 N N . MET A 1 86 ? 4.75 16.969 6.809 1 97.88 86 MET A N 1
ATOM 663 C CA . MET A 1 86 ? 4.582 15.516 6.809 1 97.88 86 MET A CA 1
ATOM 664 C C . MET A 1 86 ? 3.674 15.07 5.668 1 97.88 86 MET A C 1
ATOM 666 O O . MET A 1 86 ? 2.99 15.898 5.055 1 97.88 86 MET A O 1
ATOM 670 N N . GLY A 1 87 ? 3.725 13.867 5.355 1 98.38 87 GLY A N 1
ATOM 671 C CA . GLY A 1 87 ? 2.893 13.312 4.301 1 98.38 87 GLY A CA 1
ATOM 672 C C . GLY A 1 87 ? 1.863 12.32 4.809 1 98.38 87 GLY A C 1
ATOM 673 O O . GLY A 1 87 ? 2.174 11.469 5.645 1 98.38 87 GLY A O 1
ATOM 674 N N . ILE A 1 88 ? 0.633 12.469 4.371 1 98.75 88 ILE A N 1
ATOM 675 C CA . ILE A 1 88 ? -0.48 11.586 4.711 1 98.75 88 ILE A CA 1
ATOM 676 C C . ILE A 1 88 ? -0.898 10.781 3.479 1 98.75 88 ILE A C 1
ATOM 678 O O . ILE A 1 88 ? -1.045 11.344 2.387 1 98.75 88 ILE A O 1
ATOM 682 N N . ASN A 1 89 ? -1.023 9.492 3.631 1 98.81 89 ASN A N 1
ATOM 683 C CA . ASN A 1 89 ? -1.66 8.695 2.59 1 98.81 89 ASN A CA 1
ATOM 684 C C . ASN A 1 89 ? -3.146 9.016 2.469 1 98.81 89 ASN A C 1
ATOM 686 O O . ASN A 1 89 ? -3.957 8.539 3.268 1 98.81 89 ASN A O 1
ATOM 690 N N . GLU A 1 90 ? -3.52 9.656 1.48 1 98.12 90 GLU A N 1
ATOM 691 C CA . GLU A 1 90 ? -4.883 10.156 1.309 1 98.12 90 GLU A CA 1
ATOM 692 C C . GLU A 1 90 ? -5.863 9.008 1.086 1 98.12 90 GLU A C 1
ATOM 694 O O . GLU A 1 90 ? -7.07 9.172 1.277 1 98.12 90 GLU A O 1
ATOM 699 N N . ARG A 1 91 ? -5.395 7.922 0.673 1 98 91 ARG A N 1
ATOM 700 C CA . ARG A 1 91 ? -6.262 6.785 0.374 1 98 91 ARG A CA 1
ATOM 701 C C . ARG A 1 91 ? -6.941 6.27 1.636 1 98 91 ARG A C 1
ATOM 703 O O . ARG A 1 91 ? -7.891 5.484 1.56 1 98 91 ARG A O 1
ATOM 710 N N . LEU A 1 92 ? -6.445 6.738 2.82 1 98.38 92 LEU A N 1
ATOM 711 C CA . LEU A 1 92 ? -7.02 6.32 4.094 1 98.38 92 LEU A CA 1
ATOM 712 C C . LEU A 1 92 ? -8.172 7.23 4.496 1 98.38 92 LEU A C 1
ATOM 714 O O . LEU A 1 92 ? -8.93 6.914 5.418 1 98.38 92 LEU A O 1
ATOM 718 N N . LEU A 1 93 ? -8.297 8.359 3.83 1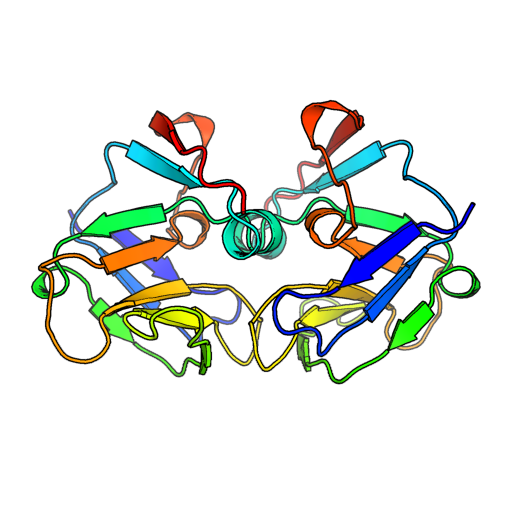 97.5 93 LEU A N 1
ATOM 719 C CA . LEU A 1 93 ? -9.258 9.367 4.266 1 97.5 93 LEU A CA 1
ATOM 720 C C . LEU A 1 93 ? -10.68 8.961 3.877 1 97.5 93 LEU A C 1
ATOM 722 O O . LEU A 1 93 ? -10.891 8.375 2.812 1 97.5 93 LEU A O 1
ATOM 726 N N . ASP A 1 94 ? -11.508 9.328 4.73 1 94.81 94 ASP A N 1
ATOM 727 C CA . ASP A 1 94 ? -12.914 9.094 4.438 1 94.81 94 ASP A CA 1
ATOM 728 C C . ASP A 1 94 ? -13.352 9.859 3.189 1 94.81 94 ASP A C 1
ATOM 730 O O . ASP A 1 94 ? -13.039 11.047 3.041 1 94.81 94 ASP A O 1
ATOM 734 N N . GLY A 1 95 ? -14.031 9.133 2.285 1 87.19 95 GLY A N 1
ATOM 735 C CA . GLY A 1 95 ? -14.594 9.789 1.114 1 87.19 95 GLY A CA 1
ATOM 736 C C . GLY A 1 95 ? -13.562 10.07 0.034 1 87.19 95 GLY A C 1
ATOM 737 O O . GLY A 1 95 ? -13.828 10.828 -0.899 1 87.19 95 GLY A O 1
ATOM 738 N N . PHE A 1 96 ? -12.359 9.539 0.246 1 88.06 96 PHE A N 1
ATOM 739 C CA . PHE A 1 96 ? -11.344 9.742 -0.781 1 88.06 96 PHE A CA 1
ATOM 740 C C . PHE A 1 96 ? -11.844 9.281 -2.141 1 88.06 96 PHE A C 1
ATOM 742 O O . PHE A 1 96 ? -12.336 8.156 -2.275 1 88.06 96 PHE A O 1
ATOM 749 N N . ASP A 1 97 ? -11.789 10.18 -3.074 1 87.81 97 ASP A N 1
ATOM 750 C CA . ASP A 1 97 ? -12.055 9.945 -4.492 1 87.81 97 ASP A CA 1
ATOM 751 C C . ASP A 1 97 ? -10.922 10.492 -5.359 1 87.81 97 ASP A C 1
ATOM 753 O O . ASP A 1 97 ? -10.797 11.703 -5.543 1 87.81 97 ASP A O 1
ATOM 757 N N . GLU A 1 98 ? -10.141 9.57 -5.84 1 89.56 98 GLU A N 1
ATOM 758 C CA . GLU A 1 98 ? -8.977 9.961 -6.621 1 89.56 98 GLU A CA 1
ATOM 759 C C . GLU A 1 98 ? -9.367 10.82 -7.816 1 89.56 98 GLU A C 1
ATOM 761 O O . GLU A 1 98 ? -8.602 11.68 -8.25 1 89.56 98 GLU A O 1
ATOM 766 N N . ALA A 1 99 ? -10.523 10.641 -8.344 1 90 99 ALA A N 1
ATOM 767 C CA . ALA A 1 99 ? -10.977 11.391 -9.516 1 90 99 ALA A CA 1
ATOM 768 C C . ALA A 1 99 ? -11.273 12.844 -9.156 1 90 99 ALA A C 1
ATOM 770 O O . ALA A 1 99 ? -11.383 13.695 -10.039 1 90 99 ALA A O 1
ATOM 771 N N . SER A 1 100 ? -11.438 13.156 -7.879 1 91.88 100 SER A N 1
ATOM 772 C CA . SER A 1 100 ? -11.867 14.484 -7.445 1 91.88 100 SER A CA 1
ATOM 773 C C . SER A 1 100 ? -10.688 15.305 -6.941 1 91.88 100 SER A C 1
ATOM 775 O O . SER A 1 100 ? -10.859 16.438 -6.5 1 91.88 100 SER A O 1
ATOM 777 N N . VAL A 1 101 ? -9.531 14.797 -6.926 1 95.25 101 VAL A N 1
ATOM 778 C CA . VAL A 1 101 ? -8.359 15.5 -6.426 1 95.25 101 VAL A CA 1
ATOM 779 C C . VAL A 1 101 ? -7.285 15.555 -7.512 1 95.25 101 VAL A C 1
ATOM 781 O O . VAL A 1 101 ? -7.109 14.594 -8.266 1 95.25 101 VAL A O 1
ATOM 784 N N . GLU A 1 102 ? -6.598 16.703 -7.566 1 97.5 102 GLU A N 1
ATOM 785 C CA . GLU A 1 102 ? -5.469 16.781 -8.484 1 97.5 102 GLU A CA 1
ATOM 786 C C . GLU A 1 102 ? -4.34 15.844 -8.062 1 97.5 102 GLU A C 1
ATOM 788 O O . GLU A 1 102 ? -3.898 15.875 -6.914 1 97.5 102 GLU A O 1
ATOM 793 N N . VAL A 1 103 ? -3.902 15.008 -8.984 1 97.56 103 VAL A N 1
ATOM 794 C CA . VAL A 1 103 ? -2.756 14.133 -8.75 1 97.56 103 VAL A CA 1
ATOM 795 C C . VAL A 1 103 ? -1.535 14.68 -9.492 1 97.56 103 VAL A C 1
ATOM 797 O O . VAL A 1 103 ? -1.558 14.836 -10.711 1 97.56 103 VAL A O 1
ATOM 800 N N . ARG A 1 104 ? -0.501 15.055 -8.734 1 98.19 104 ARG A N 1
ATOM 801 C CA . ARG A 1 104 ? 0.761 15.523 -9.297 1 98.19 104 ARG A CA 1
ATOM 802 C C . ARG A 1 104 ? 1.81 14.422 -9.297 1 98.19 104 ARG A C 1
ATOM 804 O O . ARG A 1 104 ? 2.121 13.852 -8.242 1 98.19 104 ARG A O 1
ATOM 811 N N . LYS A 1 105 ? 2.34 14.148 -10.484 1 96.56 105 LYS A N 1
ATOM 812 C CA . LYS A 1 105 ? 3.342 13.094 -10.625 1 96.56 105 LYS A CA 1
ATOM 813 C C . LYS A 1 105 ? 4.746 13.633 -10.359 1 96.56 105 LYS A C 1
ATOM 815 O O . LYS A 1 105 ? 5.094 14.727 -10.828 1 96.56 105 LYS A O 1
ATOM 820 N N . PHE A 1 106 ? 5.438 12.898 -9.531 1 96.31 106 PHE A N 1
ATOM 821 C CA . PHE A 1 106 ? 6.84 13.188 -9.266 1 96.31 106 PHE A CA 1
ATOM 822 C C . PHE A 1 106 ? 7.73 12.047 -9.742 1 96.31 106 PHE A C 1
ATOM 824 O O . PHE A 1 106 ? 7.527 10.898 -9.367 1 96.31 106 PHE A O 1
ATOM 831 N N . ASP A 1 107 ? 8.656 12.398 -10.656 1 92.94 107 ASP A N 1
ATOM 832 C CA . ASP A 1 107 ? 9.586 11.391 -11.164 1 92.94 107 ASP A CA 1
ATOM 833 C C . ASP A 1 107 ? 10.875 11.367 -10.352 1 92.94 107 ASP A C 1
ATOM 835 O O . ASP A 1 107 ? 11.781 12.164 -10.594 1 92.94 107 ASP A O 1
ATOM 839 N N . ASN A 1 108 ? 10.875 10.469 -9.352 1 90.75 108 ASN A N 1
ATOM 840 C CA . ASN A 1 108 ? 12.047 10.273 -8.508 1 90.75 108 ASN A CA 1
ATOM 841 C C . ASN A 1 108 ? 12.516 8.82 -8.523 1 90.75 108 ASN A C 1
ATOM 843 O O . ASN A 1 108 ? 12.992 8.312 -7.508 1 90.75 108 ASN A O 1
ATOM 847 N N . ARG A 1 109 ? 12.398 8.242 -9.703 1 87.25 109 ARG A N 1
ATOM 848 C CA . ARG A 1 109 ? 12.781 6.844 -9.852 1 87.25 109 ARG A CA 1
ATOM 849 C C . ARG A 1 109 ? 14.266 6.652 -9.578 1 87.25 109 ARG A C 1
ATOM 851 O O . ARG A 1 109 ? 15.102 7.375 -10.133 1 87.25 109 ARG A O 1
ATOM 858 N N . ASP A 1 110 ? 14.531 5.809 -8.625 1 82.88 110 ASP A N 1
ATOM 859 C CA . ASP A 1 110 ? 15.922 5.496 -8.305 1 82.88 110 ASP A CA 1
ATOM 860 C C . ASP A 1 110 ? 16.344 4.164 -8.922 1 82.88 110 ASP A C 1
ATOM 862 O O . ASP A 1 110 ? 15.5 3.312 -9.203 1 82.88 110 ASP A O 1
ATOM 866 N N . MET B 1 1 ? 9.734 -17.016 -19.156 1 85.69 1 MET B N 1
ATOM 867 C CA . MET B 1 1 ? 10.789 -16.703 -18.203 1 85.69 1 MET B CA 1
ATOM 868 C C . MET B 1 1 ? 10.203 -16.188 -16.891 1 85.69 1 MET B C 1
ATOM 870 O O . MET B 1 1 ? 9.211 -15.461 -16.891 1 85.69 1 MET B O 1
ATOM 874 N N . ALA B 1 2 ? 10.812 -16.609 -15.797 1 94.69 2 ALA B N 1
ATOM 875 C CA . ALA B 1 2 ? 10.32 -16.234 -14.477 1 94.69 2 ALA B CA 1
ATOM 876 C C . ALA B 1 2 ? 10.484 -14.727 -14.242 1 94.69 2 ALA B C 1
ATOM 878 O O . ALA B 1 2 ? 11.391 -14.102 -14.797 1 94.69 2 ALA B O 1
ATOM 879 N N . VAL B 1 3 ? 9.547 -14.125 -13.531 1 97.19 3 VAL B N 1
ATOM 880 C CA . VAL B 1 3 ? 9.586 -12.727 -13.117 1 97.19 3 VAL B CA 1
ATOM 881 C C . VAL B 1 3 ? 9.844 -12.641 -11.609 1 97.19 3 VAL B C 1
ATOM 883 O O . VAL B 1 3 ? 9.258 -13.391 -10.828 1 97.19 3 VAL B O 1
ATOM 886 N N . HIS B 1 4 ? 10.734 -11.75 -11.25 1 98.5 4 HIS B N 1
ATOM 887 C CA . HIS B 1 4 ? 11.109 -11.609 -9.852 1 98.5 4 HIS B CA 1
ATOM 888 C C . HIS B 1 4 ? 10.633 -10.281 -9.281 1 98.5 4 HIS B C 1
ATOM 890 O O . HIS B 1 4 ? 10.375 -9.336 -10.031 1 98.5 4 HIS B O 1
ATOM 896 N N . GLY B 1 5 ? 10.438 -10.273 -8.008 1 98.38 5 GLY B N 1
ATOM 897 C CA . GLY B 1 5 ? 10.117 -9.07 -7.262 1 98.38 5 GLY B CA 1
ATOM 898 C C . GLY B 1 5 ? 10.477 -9.164 -5.789 1 98.38 5 GLY B C 1
ATOM 899 O O . GLY B 1 5 ? 10.953 -10.203 -5.328 1 98.38 5 GLY B O 1
ATOM 900 N N . SER B 1 6 ? 10.312 -8.07 -5.102 1 98.75 6 SER B N 1
ATOM 901 C CA . SER B 1 6 ? 10.578 -8.023 -3.668 1 98.75 6 SER B CA 1
ATOM 902 C C . SER B 1 6 ? 9.914 -6.809 -3.025 1 98.75 6 SER B C 1
ATOM 904 O O . SER B 1 6 ? 9.578 -5.844 -3.711 1 98.75 6 SER B O 1
ATOM 906 N N . CYS B 1 7 ? 9.734 -6.957 -1.746 1 98.88 7 CYS B N 1
ATOM 907 C CA . CYS B 1 7 ? 9.398 -5.734 -1.02 1 98.88 7 CYS B CA 1
ATOM 908 C C . CYS B 1 7 ? 10.586 -4.773 -1.002 1 98.88 7 CYS B C 1
ATOM 910 O O . CYS B 1 7 ? 11.641 -5.066 -1.566 1 98.88 7 CYS B O 1
ATOM 912 N N . HIS B 1 8 ? 10.43 -3.672 -0.413 1 98.56 8 HIS B N 1
ATOM 913 C CA . HIS B 1 8 ? 11.445 -2.635 -0.551 1 98.56 8 HIS B CA 1
ATOM 914 C C . HIS B 1 8 ? 12.703 -2.992 0.227 1 98.56 8 HIS B C 1
ATOM 916 O O . HIS B 1 8 ? 13.82 -2.754 -0.245 1 98.56 8 HIS B O 1
ATOM 922 N N . CYS B 1 9 ? 12.555 -3.533 1.449 1 98.62 9 CYS B N 1
ATOM 923 C CA . CYS B 1 9 ? 13.711 -3.795 2.299 1 98.62 9 CYS B CA 1
ATOM 924 C C . CYS B 1 9 ? 14.398 -5.098 1.901 1 98.62 9 CYS B C 1
ATOM 926 O O . CYS B 1 9 ? 15.484 -5.406 2.396 1 98.62 9 CYS B O 1
ATOM 928 N N . GLY B 1 10 ? 13.758 -5.875 1.094 1 98.5 10 GLY B N 1
ATOM 929 C CA . GLY B 1 10 ? 14.367 -7.098 0.605 1 98.5 10 GLY B CA 1
ATOM 930 C C . GLY B 1 10 ? 14 -8.32 1.427 1 98.5 10 GLY B C 1
ATOM 931 O O . GLY B 1 10 ? 14.367 -9.445 1.074 1 98.5 10 GLY B O 1
ATOM 932 N N . ASN B 1 11 ? 13.234 -8.125 2.482 1 98.62 11 ASN B N 1
ATOM 933 C CA . ASN B 1 11 ? 12.828 -9.219 3.354 1 98.62 11 ASN B CA 1
ATOM 934 C C . ASN B 1 11 ? 11.984 -10.25 2.607 1 98.62 11 ASN B C 1
ATOM 936 O O . ASN B 1 11 ? 12.188 -11.453 2.754 1 98.62 11 ASN B O 1
ATOM 940 N N . VAL B 1 12 ? 11.055 -9.805 1.832 1 98.88 12 VAL B N 1
ATOM 941 C CA . VAL B 1 12 ? 10.148 -10.68 1.095 1 98.88 12 VAL B CA 1
ATOM 942 C C . VAL B 1 12 ? 10.57 -10.742 -0.372 1 98.88 12 VAL B C 1
ATOM 944 O O . VAL B 1 12 ? 10.734 -9.703 -1.02 1 98.88 12 VAL B O 1
ATOM 947 N N . GLN B 1 13 ? 10.773 -11.906 -0.856 1 98.88 13 GLN B N 1
ATOM 948 C CA . GLN B 1 13 ? 11.086 -12.164 -2.256 1 98.88 13 GLN B CA 1
ATOM 949 C C . GLN B 1 13 ? 9.953 -12.914 -2.947 1 98.88 13 GLN B C 1
ATOM 951 O O . GLN B 1 13 ? 9.336 -13.797 -2.355 1 98.88 13 GLN B O 1
ATOM 956 N N . ILE B 1 14 ? 9.734 -12.578 -4.223 1 98.88 14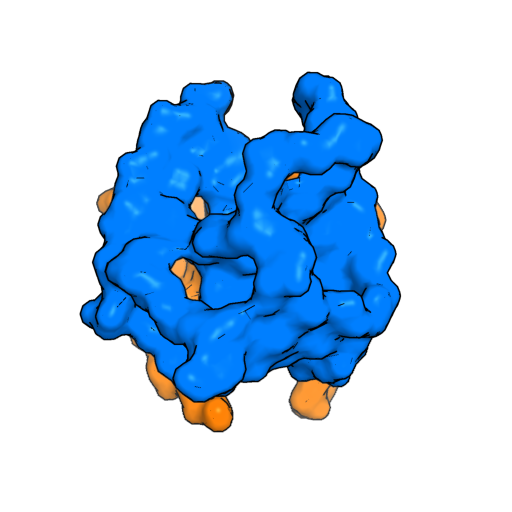 ILE B N 1
ATOM 957 C CA . ILE B 1 14 ? 8.633 -13.156 -4.988 1 98.88 14 ILE B CA 1
ATOM 958 C C . ILE B 1 14 ? 9.141 -13.609 -6.355 1 98.88 14 ILE B C 1
ATOM 960 O O . ILE B 1 14 ? 9.922 -12.906 -7 1 98.88 14 ILE B O 1
ATOM 964 N N . GLU B 1 15 ? 8.742 -14.727 -6.734 1 98.81 15 GLU B N 1
ATOM 965 C CA . GLU B 1 15 ? 8.953 -15.242 -8.086 1 98.81 15 GLU B CA 1
ATOM 966 C C . GLU B 1 15 ? 7.652 -15.742 -8.695 1 98.81 15 GLU B C 1
ATOM 968 O O . GLU B 1 15 ? 6.957 -16.578 -8.094 1 98.81 15 GLU B O 1
ATOM 973 N N . ILE B 1 16 ? 7.301 -15.234 -9.867 1 98.19 16 ILE B N 1
ATOM 974 C CA . ILE B 1 16 ? 6.113 -15.688 -10.594 1 98.19 16 ILE B CA 1
ATOM 975 C C . ILE B 1 16 ? 6.516 -16.203 -11.969 1 98.19 16 ILE B C 1
ATOM 977 O O . ILE B 1 16 ? 7.609 -15.898 -12.461 1 98.19 16 ILE B O 1
ATOM 981 N N . PRO B 1 17 ? 5.617 -16.969 -12.523 1 97.5 17 PRO B N 1
ATOM 982 C CA . PRO B 1 17 ? 6.047 -17.719 -13.711 1 97.5 17 PRO B CA 1
ATOM 983 C C . PRO B 1 17 ? 6.164 -16.828 -14.953 1 97.5 17 PRO B C 1
ATOM 985 O O . PRO B 1 17 ? 6.828 -17.219 -15.922 1 97.5 17 PRO B O 1
ATOM 988 N N . ALA B 1 18 ? 5.41 -15.719 -15.008 1 95.25 18 ALA B N 1
ATOM 989 C CA . ALA B 1 18 ? 5.43 -14.828 -16.172 1 95.25 18 ALA B CA 1
ATOM 990 C C . ALA B 1 18 ? 4.801 -13.484 -15.836 1 95.25 18 ALA B C 1
ATOM 992 O O . ALA B 1 18 ? 4.141 -13.336 -14.805 1 95.25 18 ALA B O 1
ATOM 993 N N . ASN B 1 19 ? 5.059 -12.5 -16.75 1 94.94 19 ASN B N 1
ATOM 994 C CA . ASN B 1 19 ? 4.355 -11.227 -16.641 1 94.94 19 ASN B CA 1
ATOM 995 C C . ASN B 1 19 ? 2.846 -11.398 -16.766 1 94.94 19 ASN B C 1
ATOM 997 O O . ASN B 1 19 ? 2.377 -12.102 -17.672 1 94.94 19 ASN B O 1
ATOM 1001 N N . PRO B 1 20 ? 2.16 -10.797 -15.867 1 94.75 20 PRO B N 1
ATOM 1002 C CA . PRO B 1 20 ? 0.707 -10.891 -16.016 1 94.75 20 PRO B CA 1
ATOM 1003 C C . PRO B 1 20 ? 0.194 -10.172 -17.266 1 94.75 20 PRO B C 1
ATOM 1005 O O . PRO B 1 20 ? 0.733 -9.125 -17.641 1 94.75 20 PRO B O 1
ATOM 1008 N N . ALA B 1 21 ? -0.836 -10.742 -17.812 1 94 21 ALA B N 1
ATOM 1009 C CA . ALA B 1 21 ? -1.479 -10.102 -18.953 1 94 21 ALA B CA 1
ATOM 1010 C C . ALA B 1 21 ? -2.336 -8.922 -18.516 1 94 21 ALA B C 1
ATOM 1012 O O . ALA B 1 21 ? -2.557 -7.984 -19.281 1 94 21 ALA B O 1
ATOM 1013 N N . TRP B 1 22 ? -2.854 -9.055 -17.359 1 97.31 22 TRP B N 1
ATOM 1014 C CA . TRP B 1 22 ? -3.674 -8.008 -16.75 1 97.31 22 TRP B CA 1
ATOM 1015 C C . TRP B 1 22 ? -3.553 -8.023 -15.234 1 97.31 22 TRP B C 1
ATOM 1017 O O . TRP B 1 22 ? -3.055 -8.992 -14.656 1 97.31 22 TRP B O 1
ATOM 1027 N N . VAL B 1 23 ? -3.941 -6.926 -14.609 1 98.19 23 VAL B N 1
ATOM 1028 C CA . VAL B 1 23 ? -4.016 -6.828 -13.156 1 98.19 23 VAL B CA 1
ATOM 1029 C C . VAL B 1 23 ? -5.355 -6.23 -12.742 1 98.19 23 VAL B C 1
ATOM 1031 O O . VAL B 1 23 ? -5.969 -5.477 -13.5 1 98.19 23 VAL B O 1
ATOM 1034 N N . ALA B 1 24 ? -5.738 -6.629 -11.555 1 98.25 24 ALA B N 1
ATOM 1035 C CA . ALA B 1 24 ? -6.996 -6.141 -11 1 98.25 24 ALA B CA 1
ATOM 1036 C C . ALA B 1 24 ? -6.777 -4.879 -10.172 1 98.25 24 ALA B C 1
ATOM 1038 O O . ALA B 1 24 ? -5.805 -4.781 -9.422 1 98.25 24 ALA B O 1
ATOM 1039 N N . ASP B 1 25 ? -7.633 -3.941 -10.32 1 97.06 25 ASP B N 1
ATOM 1040 C CA . ASP B 1 25 ? -7.793 -2.748 -9.5 1 97.06 25 ASP B CA 1
ATOM 1041 C C . ASP B 1 25 ? -9.164 -2.727 -8.828 1 97.06 25 ASP B C 1
ATOM 1043 O O . ASP B 1 25 ? -10.156 -2.307 -9.438 1 97.06 25 ASP B O 1
ATOM 1047 N N . CYS B 1 26 ? -9.203 -3.127 -7.637 1 96.12 26 CYS B N 1
ATOM 1048 C CA . CYS B 1 26 ? -10.445 -3.252 -6.887 1 96.12 26 CYS B CA 1
ATOM 1049 C C . CYS B 1 26 ? -10.68 -2.033 -6 1 96.12 26 CYS B C 1
ATOM 1051 O O . CYS B 1 26 ? -9.727 -1.471 -5.453 1 96.12 26 CYS B O 1
ATOM 1053 N N . ASN B 1 27 ? -11.938 -1.635 -5.742 1 94.56 27 ASN B N 1
ATOM 1054 C CA . ASN B 1 27 ? -12.188 -0.447 -4.93 1 94.56 27 ASN B CA 1
ATOM 1055 C C . ASN B 1 27 ? -12.938 -0.791 -3.648 1 94.56 27 ASN B C 1
ATOM 1057 O O . ASN B 1 27 ? -13.656 0.047 -3.102 1 94.56 27 ASN B O 1
ATOM 1061 N N . CYS B 1 28 ? -12.852 -2.021 -3.168 1 95.25 28 CYS B N 1
ATOM 1062 C CA . CYS B 1 28 ? -13.359 -2.275 -1.825 1 95.25 28 CYS B CA 1
ATOM 1063 C C . CYS B 1 28 ? -12.578 -1.488 -0.784 1 95.25 28 CYS B C 1
ATOM 1065 O O . CYS B 1 28 ? -11.562 -0.866 -1.105 1 95.25 28 CYS B O 1
ATOM 1067 N N . SER B 1 29 ? -13.023 -1.493 0.463 1 95.94 29 SER B N 1
ATOM 1068 C CA . SER B 1 29 ? -12.445 -0.623 1.483 1 95.94 29 SER B CA 1
ATOM 1069 C C . SER B 1 29 ? -10.977 -0.946 1.722 1 95.94 29 SER B C 1
ATOM 1071 O O . SER B 1 29 ? -10.164 -0.044 1.934 1 95.94 29 SER B O 1
ATOM 1073 N N . LEU B 1 30 ? -10.609 -2.184 1.681 1 97 30 LEU B N 1
ATOM 1074 C CA . LEU B 1 30 ? -9.211 -2.555 1.916 1 97 30 LEU B CA 1
ATOM 1075 C C . LEU B 1 30 ? -8.352 -2.229 0.701 1 97 30 LEU B C 1
ATOM 1077 O O . LEU B 1 30 ? -7.289 -1.617 0.834 1 97 30 LEU B O 1
ATOM 1081 N N . CYS B 1 31 ? -8.844 -2.588 -0.461 1 96.75 31 CYS B N 1
ATOM 1082 C CA . CYS B 1 31 ? -8.055 -2.412 -1.679 1 96.75 31 CYS B CA 1
ATOM 1083 C C . CYS B 1 31 ? -7.816 -0.934 -1.962 1 96.75 31 CYS B C 1
ATOM 1085 O O . CYS B 1 31 ? -6.746 -0.557 -2.445 1 96.75 31 CYS B O 1
ATOM 1087 N N . ARG B 1 32 ? -8.828 -0.111 -1.688 1 95.69 32 ARG B N 1
ATOM 1088 C CA . ARG B 1 32 ? -8.648 1.324 -1.883 1 95.69 32 ARG B CA 1
ATOM 1089 C C . ARG B 1 32 ? -7.488 1.852 -1.046 1 95.69 32 ARG B C 1
ATOM 1091 O O . ARG B 1 32 ? -6.734 2.719 -1.495 1 95.69 32 ARG B O 1
ATOM 1098 N N . ARG B 1 33 ? -7.336 1.338 0.161 1 97.75 33 ARG B N 1
ATOM 1099 C CA . ARG B 1 33 ? -6.316 1.812 1.09 1 97.75 33 ARG B CA 1
ATOM 1100 C C . ARG B 1 33 ? -4.941 1.269 0.717 1 97.75 33 ARG B C 1
ATOM 1102 O O . ARG B 1 33 ? -3.932 1.961 0.87 1 97.75 33 ARG B O 1
ATOM 1109 N N . LEU B 1 34 ? -4.914 0.062 0.234 1 98.25 34 LEU B N 1
ATOM 1110 C CA . LEU B 1 34 ? -3.643 -0.586 -0.069 1 98.25 34 LEU B CA 1
ATOM 1111 C C . LEU B 1 34 ? -3.152 -0.201 -1.461 1 98.25 34 LEU B C 1
ATOM 1113 O O . LEU B 1 34 ? -1.946 -0.113 -1.697 1 98.25 34 LEU B O 1
ATOM 1117 N N . ALA B 1 35 ? -4.094 -0.111 -2.381 1 97.5 35 ALA B N 1
ATOM 1118 C CA . ALA B 1 35 ? -3.859 0.345 -3.748 1 97.5 35 ALA B CA 1
ATOM 1119 C C . ALA B 1 35 ? -2.984 -0.643 -4.516 1 97.5 35 ALA B C 1
ATOM 1121 O O . ALA B 1 35 ? -2.121 -0.24 -5.297 1 97.5 35 ALA B O 1
ATOM 1122 N N . TRP B 1 36 ? -3.193 -1.918 -4.273 1 98.31 36 TRP B N 1
ATOM 1123 C CA . TRP B 1 36 ? -2.494 -2.926 -5.066 1 98.31 36 TRP B CA 1
ATOM 1124 C C . TRP B 1 36 ? -3.025 -2.963 -6.492 1 98.31 36 TRP B C 1
ATOM 1126 O O . TRP B 1 36 ? -4.141 -2.508 -6.758 1 98.31 36 TRP B O 1
ATOM 1136 N N . ARG B 1 37 ? -2.191 -3.375 -7.383 1 98.25 37 ARG B N 1
ATOM 1137 C CA . ARG B 1 37 ? -2.564 -4 -8.648 1 98.25 37 ARG B CA 1
ATOM 1138 C C . ARG B 1 37 ? -2.314 -5.504 -8.609 1 98.25 37 ARG B C 1
ATOM 1140 O O . ARG B 1 37 ? -1.164 -5.949 -8.617 1 98.25 37 ARG B O 1
ATOM 1147 N N . VAL B 1 38 ? -3.408 -6.258 -8.602 1 98.44 38 VAL B N 1
ATOM 1148 C CA . VAL B 1 38 ? -3.293 -7.66 -8.203 1 98.44 38 VAL B CA 1
ATOM 1149 C C . VAL B 1 38 ? -3.225 -8.539 -9.453 1 98.44 38 VAL B C 1
ATOM 1151 O O . VAL B 1 38 ? -4.113 -8.484 -10.305 1 98.44 38 VAL B O 1
ATOM 1154 N N . ALA B 1 39 ? -2.201 -9.328 -9.586 1 97.94 39 ALA B N 1
ATOM 1155 C CA . ALA B 1 39 ? -2.088 -10.414 -10.555 1 97.94 39 ALA B CA 1
ATOM 1156 C C . ALA B 1 39 ? -2.467 -11.758 -9.93 1 97.94 39 ALA B C 1
ATOM 1158 O O . ALA B 1 39 ? -2.121 -12.031 -8.781 1 97.94 39 ALA B O 1
ATOM 1159 N N . TYR B 1 40 ? -3.127 -12.539 -10.672 1 98 40 TYR B N 1
ATOM 1160 C CA . TYR B 1 40 ? -3.6 -13.812 -10.148 1 98 40 TYR B CA 1
ATOM 1161 C C . TYR B 1 40 ? -2.812 -14.969 -10.75 1 98 40 TYR B C 1
ATOM 1163 O O . TYR B 1 40 ? -2.527 -14.984 -11.945 1 98 40 TYR B O 1
ATOM 1171 N N . PHE B 1 41 ? -2.459 -15.898 -9.883 1 98.12 41 PHE B N 1
ATOM 1172 C CA . PHE B 1 41 ? -1.764 -17.109 -10.297 1 98.12 41 PHE B CA 1
ATOM 1173 C C . PHE B 1 41 ? -2.234 -18.312 -9.477 1 98.12 41 PHE B C 1
ATOM 1175 O O . PHE B 1 41 ? -2.672 -18.156 -8.328 1 98.12 41 PHE B O 1
ATOM 1182 N N . PRO B 1 42 ? -2.141 -19.547 -10.109 1 97.75 42 PRO B N 1
ATOM 1183 C CA . PRO B 1 42 ? -2.186 -20.719 -9.227 1 97.75 42 PRO B CA 1
ATOM 1184 C C . PRO B 1 42 ? -1.082 -20.703 -8.172 1 97.75 42 PRO B C 1
ATOM 1186 O O . PRO B 1 42 ? 0.08 -20.438 -8.492 1 97.75 42 PRO B O 1
ATOM 1189 N N . PRO B 1 43 ? -1.457 -21.016 -6.906 1 97.5 43 PRO B N 1
ATOM 1190 C CA . PRO B 1 43 ? -0.463 -20.906 -5.836 1 97.5 43 PRO B CA 1
ATOM 1191 C C . PRO B 1 43 ? 0.783 -21.75 -6.105 1 97.5 43 PRO B C 1
ATOM 1193 O O . PRO B 1 43 ? 1.895 -21.328 -5.762 1 97.5 43 PRO B O 1
ATOM 1196 N N . HIS B 1 44 ? 0.675 -22.844 -6.727 1 97.06 44 HIS B N 1
ATOM 1197 C CA . HIS B 1 44 ? 1.798 -23.75 -6.918 1 97.06 44 HIS B CA 1
ATOM 1198 C C . HIS B 1 44 ? 2.793 -23.203 -7.93 1 97.06 44 HIS B C 1
ATOM 1200 O O . HIS B 1 44 ? 3.902 -23.719 -8.062 1 97.06 44 HIS B O 1
ATOM 1206 N N . GLU B 1 45 ? 2.428 -22.094 -8.625 1 98.06 45 GLU B N 1
ATOM 1207 C CA . GLU B 1 45 ? 3.311 -21.5 -9.625 1 98.06 45 GLU B CA 1
ATOM 1208 C C . GLU B 1 45 ? 4.062 -20.297 -9.055 1 98.06 45 GLU B C 1
ATOM 1210 O O . GLU B 1 45 ? 4.863 -19.672 -9.75 1 98.06 45 GLU B O 1
ATOM 1215 N N . VAL B 1 46 ? 3.824 -20 -7.809 1 98.31 46 VAL B N 1
ATOM 1216 C CA . VAL B 1 46 ? 4.391 -18.812 -7.172 1 98.31 46 VAL B CA 1
ATOM 1217 C C . VAL B 1 46 ? 5.336 -19.234 -6.051 1 98.31 46 VAL B C 1
ATOM 1219 O O . VAL B 1 46 ? 5.031 -20.141 -5.277 1 98.31 46 VAL B O 1
ATOM 1222 N N . ARG B 1 47 ? 6.477 -18.578 -5.98 1 98.62 47 ARG B N 1
ATOM 1223 C CA . ARG B 1 47 ? 7.387 -18.734 -4.848 1 98.62 47 ARG B CA 1
ATOM 1224 C C . ARG B 1 47 ? 7.52 -17.422 -4.066 1 98.62 47 ARG B C 1
ATOM 1226 O O . ARG B 1 47 ? 7.805 -16.375 -4.645 1 98.62 47 ARG B O 1
ATOM 1233 N N . ILE B 1 48 ? 7.277 -17.5 -2.805 1 98.69 48 ILE B N 1
ATOM 1234 C CA . ILE B 1 48 ? 7.441 -16.375 -1.897 1 98.69 48 ILE B CA 1
ATOM 1235 C C . ILE B 1 48 ? 8.281 -16.781 -0.695 1 98.69 48 ILE B C 1
ATOM 1237 O O . ILE B 1 48 ? 8.055 -17.844 -0.111 1 98.69 48 ILE B O 1
ATOM 1241 N N . SER B 1 49 ? 9.25 -16.016 -0.414 1 98.81 49 SER B N 1
ATOM 1242 C CA . SER B 1 49 ? 10.055 -16.25 0.777 1 98.81 49 SER B CA 1
ATOM 1243 C C . SER B 1 49 ? 10.156 -14.992 1.635 1 98.81 49 SER B C 1
ATOM 1245 O O . SER B 1 49 ? 9.891 -13.891 1.16 1 98.81 49 SER B O 1
ATOM 1247 N N . GLY B 1 50 ? 10.539 -15.164 2.955 1 98.75 50 GLY B N 1
ATOM 1248 C CA . GLY B 1 50 ? 10.648 -14.07 3.908 1 98.75 50 GLY B CA 1
ATOM 1249 C C . GLY B 1 50 ? 9.508 -14.039 4.91 1 98.75 50 GLY B C 1
ATOM 1250 O O . GLY B 1 50 ? 8.516 -14.758 4.754 1 98.75 50 GLY B O 1
ATOM 1251 N N . GLU B 1 51 ? 9.633 -13.211 5.871 1 98.5 51 GLU B N 1
ATOM 1252 C CA . GLU B 1 51 ? 8.625 -13.086 6.922 1 98.5 51 GLU B CA 1
ATOM 1253 C C . GLU B 1 51 ? 7.535 -12.094 6.523 1 98.5 51 GLU B C 1
ATOM 1255 O O . GLU B 1 51 ? 7.832 -11.008 6.02 1 98.5 51 GLU B O 1
ATOM 1260 N N . THR B 1 52 ? 6.258 -12.539 6.695 1 98.81 52 THR B N 1
ATOM 1261 C CA . THR B 1 52 ? 5.129 -11.641 6.477 1 98.81 52 THR B CA 1
ATOM 1262 C C . THR B 1 52 ? 4.156 -11.703 7.652 1 98.81 52 THR B C 1
ATOM 1264 O O . THR B 1 52 ? 4.234 -12.609 8.484 1 98.81 52 THR B O 1
ATOM 1267 N N . ARG B 1 53 ? 3.393 -10.672 7.738 1 98.69 53 ARG B N 1
ATOM 1268 C CA . ARG B 1 53 ? 2.227 -10.656 8.617 1 98.69 53 ARG B CA 1
ATOM 1269 C C . ARG B 1 53 ? 0.933 -10.727 7.809 1 98.69 53 ARG B C 1
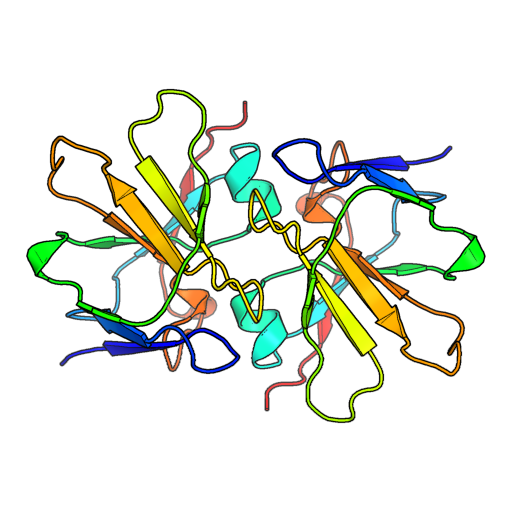ATOM 1271 O O . ARG B 1 53 ? 0.778 -10.016 6.812 1 98.69 53 ARG B O 1
ATOM 1278 N N . ALA B 1 54 ? 0.065 -11.57 8.234 1 98.62 54 ALA B N 1
ATOM 1279 C CA . ALA B 1 54 ? -1.214 -11.727 7.543 1 98.62 54 ALA B CA 1
ATOM 1280 C C . ALA B 1 54 ? -2.318 -10.953 8.258 1 98.62 54 ALA B C 1
ATOM 1282 O O . ALA B 1 54 ? -2.42 -10.992 9.484 1 98.62 54 ALA B O 1
ATOM 1283 N N . TYR B 1 55 ? -3.062 -10.266 7.512 1 98.75 55 TYR B N 1
ATOM 1284 C CA . TYR B 1 55 ? -4.301 -9.641 7.969 1 98.75 55 TYR B CA 1
ATOM 1285 C C . TYR B 1 55 ? -5.516 -10.414 7.461 1 98.75 55 TYR B C 1
ATOM 1287 O O . TYR B 1 55 ? -5.688 -10.586 6.254 1 98.75 55 TYR B O 1
ATOM 1295 N N . VAL B 1 56 ? -6.25 -10.938 8.414 1 98.19 56 VAL B N 1
ATOM 1296 C CA . VAL B 1 56 ? -7.422 -11.75 8.117 1 98.19 56 VAL B CA 1
ATOM 1297 C C . VAL B 1 56 ? -8.688 -11.031 8.586 1 98.19 56 VAL B C 1
ATOM 1299 O O . VAL B 1 56 ? -8.773 -10.617 9.742 1 98.19 56 VAL B O 1
ATOM 1302 N N . TRP B 1 57 ? -9.617 -10.906 7.66 1 95.38 57 TRP B N 1
ATOM 1303 C CA . TRP B 1 57 ? -10.852 -10.203 7.988 1 95.38 57 TRP B CA 1
ATOM 1304 C C . TRP B 1 57 ? -12.016 -10.727 7.16 1 95.38 57 TRP B C 1
ATOM 1306 O O . TRP B 1 57 ? -11.852 -11.641 6.344 1 95.38 57 TRP B O 1
ATOM 1316 N N . GLY B 1 58 ? -13.195 -10.188 7.434 1 93.38 58 GLY B N 1
ATOM 1317 C CA . GLY B 1 58 ? -14.352 -10.602 6.656 1 93.38 58 GLY B CA 1
ATOM 1318 C C . GLY B 1 58 ? -14.68 -12.078 6.812 1 93.38 58 GLY B C 1
ATOM 1319 O O . GLY B 1 58 ? -14.812 -12.57 7.934 1 93.38 58 GLY B O 1
ATOM 1320 N N . ASP B 1 59 ? -14.766 -12.789 5.664 1 90.25 59 ASP B N 1
ATOM 1321 C CA . ASP B 1 59 ? -15.133 -14.203 5.691 1 90.25 59 ASP B CA 1
ATOM 1322 C C . ASP B 1 59 ? -13.945 -15.07 6.105 1 90.25 59 ASP B C 1
ATOM 1324 O O . ASP B 1 59 ? -14.078 -16.281 6.238 1 90.25 59 ASP B O 1
ATOM 1328 N N . ARG B 1 60 ? -12.836 -14.484 6.305 1 94.19 60 ARG B N 1
ATOM 1329 C CA . ARG B 1 60 ? -11.648 -15.117 6.875 1 94.19 60 ARG B CA 1
ATOM 1330 C C . ARG B 1 60 ? -11.125 -16.219 5.961 1 94.19 60 ARG B C 1
ATOM 1332 O O . ARG B 1 60 ? -10.609 -17.234 6.434 1 94.19 60 ARG B O 1
ATOM 1339 N N . MET B 1 61 ? -11.273 -16.016 4.625 1 94.38 61 MET B N 1
ATOM 1340 C CA . MET B 1 61 ? -10.875 -17.047 3.658 1 94.38 61 MET B CA 1
ATOM 1341 C C . MET B 1 61 ? -9.469 -16.781 3.137 1 94.38 61 MET B C 1
ATOM 1343 O O . MET B 1 61 ? -8.828 -17.672 2.582 1 94.38 61 MET B O 1
ATOM 1347 N N . ILE B 1 62 ? -9.117 -15.492 3.297 1 96.19 62 ILE B N 1
ATOM 1348 C CA . ILE B 1 62 ? -7.801 -15.164 2.758 1 96.19 62 ILE B CA 1
ATOM 1349 C C . ILE B 1 62 ? -6.992 -14.398 3.801 1 96.19 62 ILE B C 1
ATOM 1351 O O . ILE B 1 62 ? -7.559 -13.719 4.66 1 96.19 62 ILE B O 1
ATOM 1355 N N . GLY B 1 63 ? -5.746 -14.617 3.803 1 98.06 63 GLY B N 1
ATOM 1356 C CA . GLY B 1 63 ? -4.789 -13.758 4.484 1 98.06 63 GLY B CA 1
ATOM 1357 C C . GLY B 1 63 ? -4.117 -12.758 3.561 1 98.06 63 GLY B C 1
ATOM 1358 O O . GLY B 1 63 ? -3.604 -13.133 2.504 1 98.06 63 GLY B O 1
ATOM 1359 N N . ILE B 1 64 ? -4.199 -11.516 3.906 1 98.69 64 ILE B N 1
ATOM 1360 C CA . ILE B 1 64 ? -3.543 -10.453 3.154 1 98.69 64 ILE B CA 1
ATOM 1361 C C . ILE B 1 64 ? -2.201 -10.117 3.799 1 98.69 64 ILE B C 1
ATOM 1363 O O . ILE B 1 64 ? -2.154 -9.617 4.926 1 98.69 64 ILE B O 1
ATOM 1367 N N . HIS B 1 65 ? -1.137 -10.305 3.102 1 98.94 65 HIS B N 1
ATOM 1368 C CA . HIS B 1 65 ? 0.185 -10.312 3.719 1 98.94 65 HIS B CA 1
ATOM 1369 C C . HIS B 1 65 ? 0.93 -9.008 3.432 1 98.94 65 HIS B C 1
ATOM 1371 O O . HIS B 1 65 ? 0.846 -8.469 2.326 1 98.94 65 HIS B O 1
ATOM 1377 N N . HIS B 1 66 ? 1.677 -8.539 4.387 1 98.94 66 HIS B N 1
ATOM 1378 C CA . HIS B 1 66 ? 2.594 -7.418 4.219 1 98.94 66 HIS B CA 1
ATOM 1379 C C . HIS B 1 66 ? 3.92 -7.68 4.922 1 98.94 66 HIS B C 1
ATOM 1381 O O . HIS B 1 66 ? 3.986 -8.484 5.852 1 98.94 66 HIS B O 1
ATOM 1387 N N . CYS B 1 67 ? 4.988 -7.102 4.406 1 98.94 67 CYS B N 1
ATOM 1388 C CA . CYS B 1 67 ? 6.277 -7.125 5.09 1 98.94 67 CYS B CA 1
ATOM 1389 C C . CYS B 1 67 ? 6.207 -6.367 6.41 1 98.94 67 CYS B C 1
ATOM 1391 O O . CYS B 1 67 ? 5.828 -5.195 6.441 1 98.94 67 CYS B O 1
ATOM 1393 N N . PRO B 1 68 ? 6.625 -7.039 7.512 1 98.81 68 PRO B N 1
ATOM 1394 C CA . PRO B 1 68 ? 6.527 -6.336 8.797 1 98.81 68 PRO B CA 1
ATOM 1395 C C . PRO B 1 68 ? 7.574 -5.238 8.945 1 98.81 68 PRO B C 1
ATOM 1397 O O . PRO B 1 68 ? 7.484 -4.418 9.867 1 98.81 68 PRO B O 1
ATOM 1400 N N . THR B 1 69 ? 8.539 -5.211 8.086 1 98.75 69 THR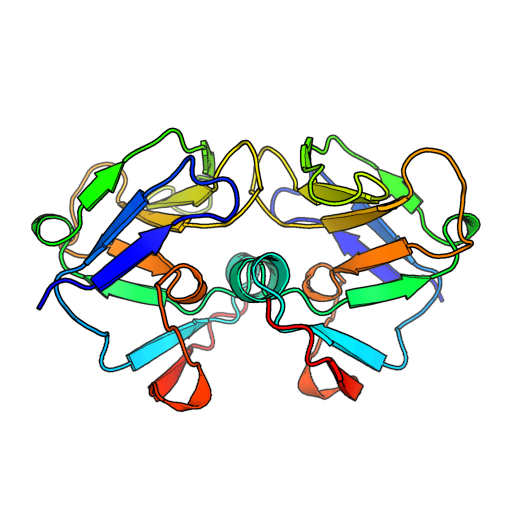 B N 1
ATOM 1401 C CA . THR B 1 69 ? 9.625 -4.246 8.195 1 98.75 69 THR B CA 1
ATOM 1402 C C . THR B 1 69 ? 9.32 -2.998 7.371 1 98.75 69 THR B C 1
ATOM 1404 O O . THR B 1 69 ? 9.258 -1.893 7.914 1 98.75 69 THR B O 1
ATOM 1407 N N . CYS B 1 70 ? 9.016 -3.135 6.102 1 98.81 70 CYS B N 1
ATOM 1408 C CA . CYS B 1 70 ? 8.875 -1.961 5.246 1 98.81 70 CYS B CA 1
ATOM 1409 C C . CYS B 1 70 ? 7.41 -1.661 4.957 1 98.81 70 CYS B C 1
ATOM 1411 O O . CYS B 1 70 ? 7.086 -0.614 4.398 1 98.81 70 CYS B O 1
ATOM 1413 N N . GLY B 1 71 ? 6.555 -2.572 5.297 1 98.81 71 GLY B N 1
ATOM 1414 C CA . GLY B 1 71 ? 5.129 -2.299 5.211 1 98.81 71 GLY B CA 1
ATOM 1415 C C . GLY B 1 71 ? 4.547 -2.607 3.846 1 98.81 71 GLY B C 1
ATOM 1416 O O . GLY B 1 71 ? 3.33 -2.52 3.65 1 98.81 71 GLY B O 1
ATOM 1417 N N . CYS B 1 72 ? 5.355 -2.994 2.828 1 98.94 72 CYS B N 1
ATOM 1418 C CA . CYS B 1 72 ? 4.832 -3.324 1.509 1 98.94 72 CYS B CA 1
ATOM 1419 C C . CYS B 1 72 ? 3.848 -4.484 1.589 1 98.94 72 CYS B C 1
ATOM 1421 O O . CYS B 1 72 ? 4.16 -5.531 2.164 1 98.94 72 CYS B O 1
ATOM 1423 N N . GLY B 1 73 ? 2.602 -4.289 1.076 1 98.88 73 GLY B N 1
ATOM 1424 C CA . GLY B 1 73 ? 1.724 -5.422 0.836 1 98.88 73 GLY B CA 1
ATOM 1425 C C . GLY B 1 73 ? 2.217 -6.332 -0.271 1 98.88 73 GLY B C 1
ATOM 1426 O O . GLY B 1 73 ? 2.666 -5.863 -1.316 1 98.88 73 GLY B O 1
ATOM 1427 N N . THR B 1 74 ? 2.121 -7.629 -0.026 1 98.88 74 THR B N 1
ATOM 1428 C CA . THR B 1 74 ? 2.857 -8.484 -0.949 1 98.88 74 THR B CA 1
ATOM 1429 C C . THR B 1 74 ? 1.909 -9.406 -1.711 1 98.88 74 THR B C 1
ATOM 1431 O O . THR B 1 74 ? 2.027 -9.555 -2.93 1 98.88 74 THR B O 1
ATOM 1434 N N . HIS B 1 75 ? 1.011 -10.086 -0.997 1 98.88 75 HIS B N 1
ATOM 1435 C CA . HIS B 1 75 ? 0.139 -11.07 -1.624 1 98.88 75 HIS B CA 1
ATOM 1436 C C . HIS B 1 75 ? -1.033 -11.43 -0.716 1 98.88 75 HIS B C 1
ATOM 1438 O O . HIS B 1 75 ? -1.021 -11.109 0.475 1 98.88 75 HIS B O 1
ATOM 1444 N N . TRP B 1 76 ? -2.012 -11.898 -1.265 1 98.31 76 TRP B N 1
ATOM 1445 C CA . TRP B 1 76 ? -2.99 -12.625 -0.465 1 98.31 76 TRP B CA 1
ATOM 1446 C C . TRP B 1 76 ? -3.043 -14.094 -0.873 1 98.31 76 TRP B C 1
ATOM 1448 O O . TRP B 1 76 ? -2.725 -14.438 -2.014 1 98.31 76 TRP B O 1
ATOM 1458 N N . GLN B 1 77 ? -3.344 -14.969 0.078 1 97.44 77 GLN B N 1
ATOM 1459 C CA . GLN B 1 77 ? -3.51 -16.406 -0.154 1 97.44 77 GLN B CA 1
ATOM 1460 C C . GLN B 1 77 ? -4.672 -16.953 0.664 1 97.44 77 GLN B C 1
ATOM 1462 O O . GLN B 1 77 ? -5.023 -16.406 1.707 1 97.44 77 GLN B O 1
ATOM 1467 N N . THR B 1 78 ? -5.246 -18 0.115 1 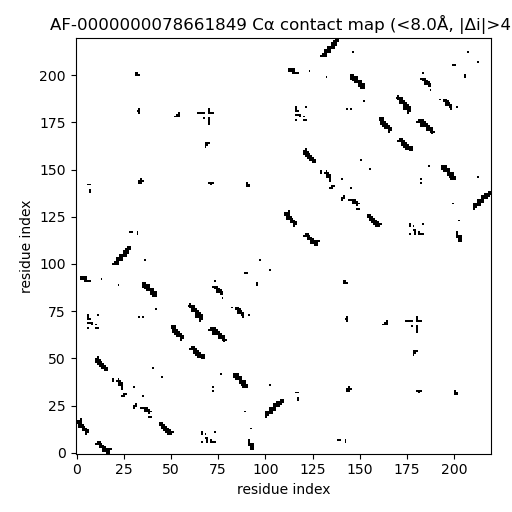96.69 78 THR B N 1
ATOM 1468 C CA . THR B 1 78 ? -6.359 -18.641 0.81 1 96.69 78 THR B CA 1
ATOM 1469 C C . THR B 1 78 ? -5.891 -19.266 2.117 1 96.69 78 THR B C 1
ATOM 1471 O O . THR B 1 78 ? -4.738 -19.703 2.229 1 96.69 78 THR B O 1
ATOM 1474 N N . LEU B 1 79 ? -6.863 -19.078 3.039 1 93.81 79 LEU B N 1
ATOM 1475 C CA . LEU B 1 79 ? -6.656 -19.766 4.309 1 93.81 79 LEU B CA 1
ATOM 1476 C C . LEU B 1 79 ? -7.434 -21.078 4.348 1 93.81 79 LEU B C 1
ATOM 1478 O O . LEU B 1 79 ? -8.617 -21.109 4.004 1 93.81 79 LEU B O 1
ATOM 1482 N N . GLY B 1 80 ? -6.754 -22.156 4.566 1 90.69 80 GLY B N 1
ATOM 1483 C CA . GLY B 1 80 ? -7.434 -23.438 4.555 1 90.69 80 GLY B CA 1
ATOM 1484 C C . GLY B 1 80 ? -7.512 -24.062 3.174 1 90.69 80 GLY B C 1
ATOM 1485 O O . GLY B 1 80 ? -6.48 -24.312 2.541 1 90.69 80 GLY B O 1
ATOM 1486 N N . GLU B 1 81 ? -8.852 -24.031 2.59 1 88.31 81 GLU B N 1
ATOM 1487 C CA . GLU B 1 81 ? -9.055 -24.641 1.276 1 88.31 81 GLU B CA 1
ATOM 1488 C C . GLU B 1 81 ? -8.391 -23.812 0.182 1 88.31 81 GLU B C 1
ATOM 1490 O O . GLU B 1 81 ? -8.492 -22.594 0.171 1 88.31 81 GLU B O 1
ATOM 1495 N N . ASP B 1 82 ? -7.652 -24.516 -0.594 1 89.56 82 ASP B N 1
ATOM 1496 C CA . ASP B 1 82 ? -7.023 -23.906 -1.762 1 89.56 82 ASP B CA 1
ATOM 1497 C C . ASP B 1 82 ? -8.031 -23.719 -2.895 1 89.56 82 ASP B C 1
ATOM 1499 O O . ASP B 1 82 ? -8.531 -24.703 -3.451 1 89.56 82 ASP B O 1
ATOM 1503 N N . PHE B 1 83 ? -8.32 -22.5 -3.27 1 91.12 83 PHE B N 1
ATOM 1504 C CA . PHE B 1 83 ? -9.289 -22.203 -4.316 1 91.12 83 PHE B CA 1
ATOM 1505 C C . PHE B 1 83 ? -8.609 -22.125 -5.68 1 91.12 83 PHE B C 1
ATOM 1507 O O . PHE B 1 83 ? -9.242 -21.75 -6.672 1 91.12 83 PHE B O 1
ATOM 1514 N N . GLY B 1 84 ? -7.328 -22.438 -5.762 1 95.69 84 GLY B N 1
ATOM 1515 C CA . GLY B 1 84 ? -6.594 -22.547 -7.012 1 95.69 84 GLY B CA 1
ATOM 1516 C C . GLY B 1 84 ? -6.035 -21.219 -7.484 1 95.69 84 GLY B C 1
ATOM 1517 O O . GLY B 1 84 ? -5.598 -21.094 -8.633 1 95.69 84 GLY B O 1
ATOM 1518 N N . LYS B 1 85 ? -6.145 -20.219 -6.559 1 97 85 LYS B N 1
ATOM 1519 C CA . LYS B 1 85 ? -5.668 -18.906 -6.977 1 97 85 LYS B CA 1
ATOM 1520 C C . LYS B 1 85 ? -5.105 -18.125 -5.789 1 97 85 LYS B C 1
ATOM 1522 O O . LYS B 1 85 ? -5.543 -18.312 -4.652 1 97 85 LYS B O 1
ATOM 1527 N N . MET B 1 86 ? -4.164 -17.328 -6.035 1 97.88 86 MET B N 1
ATOM 1528 C CA . MET B 1 86 ? -3.67 -16.297 -5.117 1 97.88 86 MET B CA 1
ATOM 1529 C C . MET B 1 86 ? -3.428 -14.984 -5.852 1 97.88 86 MET B C 1
ATOM 1531 O O . MET B 1 86 ? -3.4 -14.953 -7.082 1 97.88 86 MET B O 1
ATOM 1535 N N . GLY B 1 87 ? -3.334 -13.961 -5.141 1 98.38 87 GLY B N 1
ATOM 1536 C CA . GLY B 1 87 ? -3.082 -12.648 -5.711 1 98.38 87 GLY B CA 1
ATOM 1537 C C . GLY B 1 87 ? -1.731 -12.078 -5.324 1 98.38 87 GLY B C 1
ATOM 1538 O O . GLY B 1 87 ? -1.326 -12.164 -4.164 1 98.38 87 GLY B O 1
ATOM 1539 N N . ILE B 1 88 ? -1.006 -11.562 -6.285 1 98.75 88 ILE B N 1
ATOM 1540 C CA . ILE B 1 88 ? 0.295 -10.93 -6.098 1 98.75 88 ILE B CA 1
ATOM 1541 C C . ILE B 1 88 ? 0.181 -9.43 -6.359 1 98.75 88 ILE B C 1
ATOM 1543 O O . ILE B 1 88 ? -0.42 -9.008 -7.352 1 98.75 88 ILE B O 1
ATOM 1547 N N . ASN B 1 89 ? 0.685 -8.633 -5.457 1 98.81 89 ASN B N 1
ATOM 1548 C CA . ASN B 1 89 ? 0.846 -7.207 -5.738 1 98.81 89 ASN B CA 1
ATOM 1549 C C . ASN B 1 89 ? 1.903 -6.965 -6.812 1 98.81 89 ASN B C 1
ATOM 1551 O O . ASN B 1 89 ? 3.102 -7 -6.527 1 98.81 89 ASN B O 1
ATOM 1555 N N . GLU B 1 90 ? 1.529 -6.621 -7.938 1 98.06 90 GLU B N 1
ATOM 1556 C CA . GLU B 1 90 ? 2.412 -6.5 -9.094 1 98.06 90 GLU B CA 1
ATOM 1557 C C . GLU B 1 90 ? 3.377 -5.328 -8.93 1 98.06 90 GLU B C 1
ATOM 1559 O O . GLU B 1 90 ? 4.41 -5.273 -9.594 1 98.06 90 GLU B O 1
ATOM 1564 N N . ARG B 1 91 ? 3.047 -4.426 -8.117 1 98 91 ARG B N 1
ATOM 1565 C CA . ARG B 1 91 ? 3.875 -3.238 -7.938 1 98 91 ARG B CA 1
ATOM 1566 C C . ARG B 1 91 ? 5.227 -3.6 -7.328 1 98 91 ARG B C 1
ATOM 1568 O O . ARG B 1 91 ? 6.148 -2.783 -7.324 1 98 91 ARG B O 1
ATOM 1575 N N . LEU B 1 92 ? 5.332 -4.863 -6.812 1 98.38 92 LEU B N 1
ATOM 1576 C CA . LEU B 1 92 ? 6.578 -5.324 -6.215 1 98.38 92 LEU B CA 1
ATOM 1577 C C . LEU B 1 92 ? 7.496 -5.938 -7.266 1 98.38 92 LEU B C 1
ATOM 1579 O O . LEU B 1 92 ? 8.68 -6.176 -7.004 1 98.38 92 LEU B O 1
ATOM 1583 N N . LEU B 1 93 ? 6.961 -6.211 -8.438 1 97.5 93 LEU B N 1
ATOM 1584 C CA . LEU B 1 93 ? 7.719 -6.953 -9.438 1 97.5 93 LEU B CA 1
ATOM 1585 C C . LEU B 1 93 ? 8.758 -6.059 -10.102 1 97.5 93 LEU B C 1
ATOM 1587 O O . LEU B 1 93 ? 8.516 -4.867 -10.32 1 97.5 93 LEU B O 1
ATOM 1591 N N . ASP B 1 94 ? 9.781 -6.703 -10.406 1 94.69 94 ASP B N 1
ATOM 1592 C CA . ASP B 1 94 ? 10.82 -5.992 -11.141 1 94.69 94 ASP B CA 1
ATOM 1593 C C . ASP B 1 94 ? 10.312 -5.543 -12.508 1 94.69 94 ASP B C 1
ATOM 1595 O O . ASP B 1 94 ? 9.68 -6.316 -13.227 1 94.69 94 ASP B O 1
ATOM 1599 N N . GLY B 1 95 ? 10.555 -4.25 -12.805 1 86.75 95 GLY B N 1
ATOM 1600 C CA . GLY B 1 95 ? 10.211 -3.744 -14.125 1 86.75 95 GLY B CA 1
ATOM 1601 C C . GLY B 1 95 ? 8.734 -3.436 -14.281 1 86.75 95 GLY B C 1
ATOM 1602 O O . GLY B 1 95 ? 8.25 -3.254 -15.406 1 86.75 95 GLY B O 1
ATOM 1603 N N . PHE B 1 96 ? 8.016 -3.512 -13.148 1 87.56 96 PHE B N 1
ATOM 1604 C CA . PHE B 1 96 ? 6.602 -3.176 -13.234 1 87.56 96 PHE B CA 1
ATOM 1605 C C . PHE B 1 96 ? 6.406 -1.8 -13.859 1 87.56 96 PHE B C 1
ATOM 1607 O O . PHE B 1 96 ? 7.012 -0.821 -13.414 1 87.56 96 PHE B O 1
ATOM 1614 N N . ASP B 1 97 ? 5.633 -1.799 -14.906 1 87.94 97 ASP B N 1
ATOM 1615 C CA . ASP B 1 97 ? 5.16 -0.596 -15.586 1 87.94 97 ASP B CA 1
ATOM 1616 C C . ASP B 1 97 ? 3.646 -0.641 -15.789 1 87.94 97 ASP B C 1
ATOM 1618 O O . ASP B 1 97 ? 3.154 -1.368 -16.656 1 87.94 97 ASP B O 1
ATOM 1622 N N . GLU B 1 98 ? 3.006 0.151 -14.984 1 89.31 98 GLU B N 1
ATOM 1623 C CA . GLU B 1 98 ? 1.546 0.151 -15.016 1 89.31 98 GLU B CA 1
ATOM 1624 C C . GLU B 1 98 ? 1.026 0.485 -16.406 1 89.31 98 GLU B C 1
ATOM 1626 O O . GLU B 1 98 ? -0.044 0.021 -16.812 1 89.31 98 GLU B O 1
ATOM 1631 N N . ALA B 1 99 ? 1.729 1.223 -17.156 1 90.12 99 ALA B N 1
ATOM 1632 C CA . ALA B 1 99 ? 1.304 1.631 -18.484 1 90.12 99 ALA B CA 1
ATOM 1633 C C . ALA B 1 99 ? 1.378 0.463 -19.469 1 90.12 99 ALA B C 1
ATOM 1635 O O . ALA B 1 99 ? 0.795 0.518 -20.562 1 90.12 99 ALA B O 1
ATOM 1636 N N . SER B 1 100 ? 2.121 -0.589 -19.141 1 92 100 SER B N 1
ATOM 1637 C CA . SER B 1 100 ? 2.379 -1.685 -20.078 1 92 100 SER B CA 1
ATOM 1638 C C . SER B 1 100 ? 1.48 -2.881 -19.781 1 92 100 SER B C 1
ATOM 1640 O O . SER B 1 100 ? 1.576 -3.914 -20.453 1 92 100 SER B O 1
ATOM 1642 N N . VAL B 1 101 ? 0.668 -2.822 -18.828 1 95.19 101 VAL B N 1
ATOM 1643 C CA . VAL B 1 101 ? -0.197 -3.936 -18.438 1 95.19 101 VAL B CA 1
ATOM 1644 C C . VAL B 1 101 ? -1.653 -3.475 -18.438 1 95.19 101 VAL B C 1
ATOM 1646 O O . VAL B 1 101 ? -1.951 -2.346 -18.031 1 95.19 101 VAL B O 1
ATOM 1649 N N . GLU B 1 102 ? -2.525 -4.379 -18.875 1 97.44 102 GLU B N 1
ATOM 1650 C CA . GLU B 1 102 ? -3.949 -4.066 -18.781 1 97.44 102 GLU B CA 1
ATOM 1651 C C . GLU B 1 102 ? -4.402 -4 -17.328 1 97.44 102 GLU B C 1
ATOM 1653 O O . GLU B 1 102 ? -4.156 -4.93 -16.547 1 97.44 102 GLU B O 1
ATOM 1658 N N . VAL B 1 103 ? -5.035 -2.906 -16.953 1 97.5 103 VAL B N 1
ATOM 1659 C CA . VAL B 1 103 ? -5.629 -2.756 -15.633 1 97.5 103 VAL B CA 1
ATOM 1660 C C . VAL B 1 103 ? -7.145 -2.918 -15.719 1 97.5 103 VAL B C 1
ATOM 1662 O O . VAL B 1 103 ? -7.812 -2.172 -16.438 1 97.5 103 VAL B O 1
ATOM 1665 N N . ARG B 1 104 ? -7.676 -3.938 -15.062 1 98.19 104 ARG B N 1
ATOM 1666 C CA . ARG B 1 104 ? -9.117 -4.176 -14.992 1 98.19 104 ARG B CA 1
ATOM 1667 C C . ARG B 1 104 ? -9.688 -3.691 -13.664 1 98.19 104 ARG B C 1
ATOM 1669 O O . ARG B 1 104 ? -9.242 -4.109 -12.594 1 98.19 104 ARG B O 1
ATOM 1676 N N . LYS B 1 105 ? -10.68 -2.83 -13.773 1 96.56 105 LYS B N 1
ATOM 1677 C CA . LYS B 1 105 ? -11.305 -2.268 -12.586 1 96.56 105 LYS B CA 1
A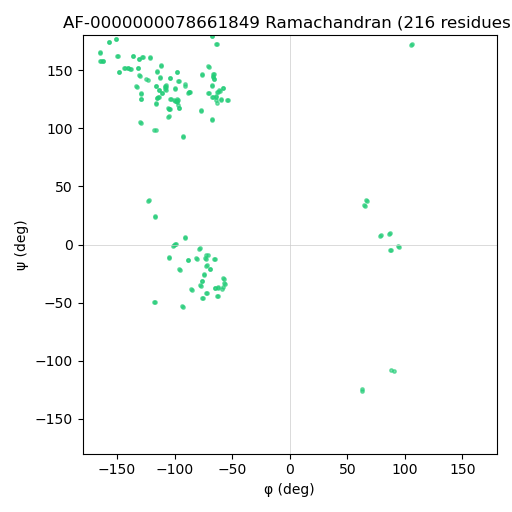TOM 1678 C C . LYS B 1 105 ? -12.438 -3.16 -12.086 1 96.56 105 LYS B C 1
ATOM 1680 O O . LYS B 1 105 ? -13.234 -3.662 -12.883 1 96.56 105 LYS B O 1
ATOM 1685 N N . PHE B 1 106 ? -12.375 -3.395 -10.805 1 96.38 106 PHE B N 1
ATOM 1686 C CA . PHE B 1 106 ? -13.453 -4.121 -10.133 1 96.38 106 PHE B CA 1
ATOM 1687 C C . PHE B 1 106 ? -14.141 -3.236 -9.102 1 96.38 106 PHE B C 1
ATOM 1689 O O . PHE B 1 106 ? -13.492 -2.67 -8.227 1 96.38 106 PHE B O 1
ATOM 1696 N N . ASP B 1 107 ? -15.461 -3.066 -9.289 1 93.06 107 ASP B N 1
ATOM 1697 C CA . ASP B 1 107 ? -16.234 -2.26 -8.344 1 93.06 107 ASP B CA 1
ATOM 1698 C C . ASP B 1 107 ? -16.844 -3.131 -7.25 1 93.06 107 ASP B C 1
ATOM 1700 O O . ASP B 1 107 ? -17.906 -3.713 -7.438 1 93.06 107 ASP B O 1
ATOM 1704 N N . ASN B 1 108 ? -16.078 -3.225 -6.164 1 91.19 108 ASN B N 1
ATOM 1705 C CA . ASN B 1 108 ? -16.531 -3.977 -5 1 91.19 108 ASN B CA 1
ATOM 1706 C C . ASN B 1 108 ? -16.562 -3.107 -3.744 1 91.19 108 ASN B C 1
ATOM 1708 O O . ASN B 1 108 ? -16.281 -3.586 -2.645 1 91.19 108 ASN B O 1
ATOM 1712 N N . ARG B 1 109 ? -16.969 -1.861 -3.957 1 88.06 109 ARG B N 1
ATOM 1713 C CA . ARG B 1 109 ? -17.016 -0.917 -2.846 1 88.06 109 ARG B CA 1
ATOM 1714 C C . ARG B 1 109 ? -18.031 -1.358 -1.793 1 88.06 109 ARG B C 1
ATOM 1716 O O . ARG B 1 109 ? -19.172 -1.687 -2.119 1 88.06 109 ARG B O 1
ATOM 1723 N N . ASP B 1 110 ? -17.531 -1.481 -0.6 1 84.5 110 ASP B N 1
ATOM 1724 C CA . ASP B 1 110 ? -18.391 -1.852 0.515 1 84.5 110 ASP B CA 1
ATOM 1725 C C . ASP B 1 110 ? -18.781 -0.625 1.335 1 84.5 110 ASP B C 1
ATOM 1727 O O . ASP B 1 110 ? -18.078 0.386 1.327 1 84.5 110 ASP B O 1
#

Radius of gyration: 16.81 Å; Cα contacts (8 Å, |Δi|>4): 530; chains: 2; bounding box: 38×46×37 Å

Organism: Novosphingobium aromaticivorans (strain ATCC 700278 / DSM 12444 / CCUG 56034 / CIP 105152 / NBRC 16084 / F199) (NCBI:txid279238)

Secondary structure (DSSP, 8-state):
--EEEE-SSSSSEEEESS--SEEEEE-SHHHHHH---EEEE-GGG-EEES--EEEE-TTS-EEEEE-TTT--EEEEEESSS--S-EEEEGGGBTT--GGGSEEEEE----/--EEEE-SSSSSEEEESS--SEEEEE-SHHHHHH---EEEE-GGG-EEES--EEEE-TTS-EEEEE-TTT--EEEEEESSS--S-EEEEGGGBTT--GGGSEEEEE----

InterPro domains:
  IPR006913 CENP-V/GFA domain [PF04828] (3-93)
  IPR006913 CENP-V/GFA domain [PS51891] (3-107)
  IPR011057 Mss4-like superfamily [SSF51316] (2-104)
  IPR052355 Centromere protein V-like [PTHR28620] (2-108)

Nearest PDB structures (foldseek):
  3fac-assembly6_F  TM=8.689E-01  e=1.383E-07  Cereibacter sphaeroides 2.4.1
  8ajq-assembly2_C  TM=7.254E-01  e=3.799E-06  Pseudomonas aeruginosa PAO1
  1xa8-assembly1_A  TM=6.937E-01  e=2.048E-04  Paracoccus denitrificans
  8c6j-assembly1_j  TM=4.498E-01  e=1.044E-02  Homo sapiens
  9fmd-assembly1_56  TM=5.154E-01  e=3.797E-02  Homo sapiens